Protein AF-A0A917QRJ3-F1 (afdb_monomer)

Structure (mmCIF, N/CA/C/O backbone):
data_AF-A0A917QRJ3-F1
#
_entry.id   AF-A0A917QRJ3-F1
#
loop_
_atom_site.group_PDB
_atom_site.id
_atom_site.type_symbol
_atom_site.label_atom_id
_atom_site.label_alt_id
_atom_site.label_comp_id
_atom_site.label_asym_id
_atom_site.label_entity_id
_atom_site.label_seq_id
_atom_site.pdbx_PDB_ins_code
_atom_site.Cartn_x
_atom_site.Cartn_y
_atom_site.Cartn_z
_atom_site.occupancy
_atom_site.B_iso_or_equiv
_atom_site.auth_seq_id
_atom_site.auth_comp_id
_atom_site.auth_asym_id
_atom_site.auth_atom_id
_atom_site.pdbx_PDB_model_num
ATOM 1 N N . MET A 1 1 ? 12.363 -8.110 -19.290 1.00 88.62 1 MET A N 1
ATOM 2 C CA . MET A 1 1 ? 13.304 -6.974 -19.207 1.00 88.62 1 MET A CA 1
ATOM 3 C C . MET A 1 1 ? 14.072 -7.123 -17.908 1.00 88.62 1 MET A C 1
ATOM 5 O O . MET A 1 1 ? 13.442 -7.227 -16.861 1.00 88.62 1 MET A O 1
ATOM 9 N N . ALA A 1 2 ? 15.390 -7.258 -17.964 1.00 82.88 2 ALA A N 1
ATOM 10 C CA . ALA A 1 2 ? 16.216 -7.483 -16.780 1.00 82.88 2 ALA A CA 1
ATOM 11 C C . ALA A 1 2 ? 17.667 -7.071 -17.072 1.00 82.88 2 ALA A C 1
ATOM 13 O O . ALA A 1 2 ? 18.058 -7.077 -18.243 1.00 82.88 2 ALA A O 1
ATOM 14 N N . PRO A 1 3 ? 18.468 -6.747 -16.044 1.00 82.50 3 PRO A N 1
ATOM 15 C CA . PRO A 1 3 ? 19.878 -6.437 -16.234 1.00 82.50 3 PRO A CA 1
ATOM 16 C C . PRO A 1 3 ? 20.633 -7.668 -16.741 1.00 82.50 3 PRO A C 1
ATOM 18 O O . PRO A 1 3 ? 20.356 -8.788 -16.315 1.00 82.50 3 PRO A O 1
ATOM 21 N N . THR A 1 4 ? 21.617 -7.468 -17.616 1.00 82.19 4 THR A N 1
ATOM 22 C CA . THR A 1 4 ? 22.416 -8.562 -18.201 1.00 82.19 4 THR A CA 1
ATOM 23 C C . THR A 1 4 ? 23.287 -9.294 -17.183 1.00 82.19 4 THR A C 1
ATOM 25 O O . THR A 1 4 ? 23.618 -10.456 -17.396 1.00 82.19 4 THR A O 1
ATOM 28 N N . PHE A 1 5 ? 23.648 -8.630 -16.085 1.00 81.06 5 PHE A N 1
ATOM 29 C CA . PHE A 1 5 ? 24.477 -9.185 -15.015 1.00 81.06 5 PHE A CA 1
ATOM 30 C C . PHE A 1 5 ? 23.688 -9.983 -13.970 1.00 81.06 5 PHE A C 1
ATOM 32 O O . PHE A 1 5 ? 24.293 -10.629 -13.118 1.00 81.06 5 PHE A O 1
ATOM 39 N N . LEU A 1 6 ? 22.353 -9.914 -13.985 1.00 84.44 6 LEU A N 1
ATOM 40 C CA . LEU A 1 6 ? 21.535 -10.560 -12.968 1.00 84.44 6 LEU A CA 1
ATOM 41 C C . LEU A 1 6 ? 21.340 -12.041 -13.306 1.00 84.44 6 LEU A C 1
ATOM 43 O O . LEU A 1 6 ? 20.954 -12.377 -14.427 1.00 84.44 6 LEU A O 1
ATOM 47 N N . ASP A 1 7 ? 21.555 -12.925 -12.332 1.00 88.94 7 ASP A N 1
ATOM 48 C CA . ASP A 1 7 ? 21.200 -14.333 -12.493 1.00 88.94 7 ASP A CA 1
ATOM 49 C C . ASP A 1 7 ? 19.673 -14.493 -12.468 1.00 88.94 7 ASP A C 1
ATOM 51 O O . ASP A 1 7 ? 19.001 -14.215 -11.473 1.00 88.94 7 ASP A O 1
ATOM 55 N N . LEU A 1 8 ? 19.123 -14.928 -13.601 1.00 91.81 8 LEU A N 1
ATOM 56 C CA . LEU A 1 8 ? 17.692 -15.147 -13.798 1.00 91.81 8 LEU A CA 1
ATOM 57 C C . LEU A 1 8 ? 17.318 -16.631 -13.769 1.00 91.81 8 LEU A C 1
ATOM 59 O O . LEU A 1 8 ? 16.193 -16.959 -14.147 1.00 91.81 8 LEU A O 1
ATOM 63 N N . ALA A 1 9 ? 18.221 -17.532 -13.367 1.00 93.25 9 ALA A N 1
ATOM 64 C CA . ALA A 1 9 ? 17.967 -18.972 -13.358 1.00 93.25 9 ALA A CA 1
ATOM 65 C C . ALA A 1 9 ? 16.693 -19.323 -12.578 1.00 93.25 9 ALA A C 1
ATOM 67 O O . ALA A 1 9 ? 15.818 -20.002 -13.109 1.00 93.25 9 ALA A O 1
ATOM 68 N N . VAL A 1 10 ? 16.537 -18.763 -11.375 1.00 93.12 10 VAL A N 1
ATOM 69 C CA . VAL A 1 10 ? 15.362 -18.979 -10.514 1.00 93.12 10 VAL A CA 1
ATOM 70 C C . VAL A 1 10 ? 14.067 -18.510 -11.183 1.00 93.12 10 VAL A C 1
ATOM 72 O O . VAL A 1 10 ? 13.056 -19.210 -11.152 1.00 93.12 10 VAL A O 1
ATOM 75 N N . LEU A 1 11 ? 14.086 -17.334 -11.816 1.00 92.69 11 LEU A N 1
ATOM 76 C CA . LEU A 1 11 ? 12.918 -16.798 -12.515 1.00 92.69 11 LEU A CA 1
ATOM 77 C C . LEU A 1 11 ? 12.563 -17.644 -13.744 1.00 92.69 11 LEU A C 1
ATOM 79 O O . LEU A 1 11 ? 11.388 -17.906 -13.992 1.00 92.69 11 LEU A O 1
ATOM 83 N N . ARG A 1 12 ? 13.570 -18.075 -14.511 1.00 92.44 12 ARG A N 1
ATOM 84 C CA . ARG A 1 12 ? 13.382 -18.927 -15.690 1.00 92.44 12 ARG A CA 1
ATOM 85 C C . ARG A 1 12 ? 12.820 -20.290 -15.310 1.00 92.44 12 ARG A C 1
ATOM 87 O O . ARG A 1 12 ? 11.869 -20.721 -15.944 1.00 92.44 12 ARG A O 1
ATOM 94 N N . GLU A 1 13 ? 13.350 -20.915 -14.262 1.00 93.06 13 GLU A N 1
ATOM 95 C CA . GLU A 1 13 ? 12.836 -22.181 -13.728 1.00 93.06 13 GLU A CA 1
ATOM 96 C C . GLU A 1 13 ? 11.374 -22.032 -13.283 1.00 93.06 13 GLU A C 1
ATOM 98 O O . GLU A 1 13 ? 10.524 -22.830 -13.668 1.00 93.06 13 GLU A O 1
ATOM 103 N N . ALA A 1 14 ? 11.042 -20.961 -12.555 1.00 91.88 14 ALA A N 1
ATOM 104 C CA . ALA A 1 14 ? 9.670 -20.710 -12.120 1.00 91.88 14 ALA A CA 1
ATOM 105 C C . ALA A 1 14 ? 8.690 -20.474 -13.288 1.00 91.88 14 ALA A C 1
ATOM 107 O O . ALA A 1 14 ? 7.523 -20.846 -13.182 1.00 91.88 14 ALA A O 1
ATOM 108 N N . LEU A 1 15 ? 9.136 -19.855 -14.387 1.00 91.44 15 LEU A N 1
ATOM 109 C CA . LEU A 1 15 ? 8.329 -19.667 -15.602 1.00 91.44 15 LEU A CA 1
ATOM 110 C C . LEU A 1 15 ? 8.169 -20.976 -16.393 1.00 91.44 15 LEU A C 1
ATOM 112 O O . LEU A 1 15 ? 7.070 -21.273 -16.864 1.00 91.44 15 LEU A O 1
ATOM 116 N N . ASP A 1 16 ? 9.232 -21.775 -16.486 1.00 92.12 16 ASP A N 1
ATOM 117 C CA . ASP A 1 16 ? 9.231 -23.083 -17.152 1.00 92.12 16 ASP A CA 1
ATOM 118 C C . ASP A 1 16 ? 8.312 -24.088 -16.437 1.00 92.12 16 ASP A C 1
ATOM 120 O O . ASP A 1 16 ? 7.505 -24.757 -17.078 1.00 92.12 16 ASP A O 1
ATOM 124 N N . GLU A 1 17 ? 8.300 -24.095 -15.096 1.00 92.88 17 GLU A N 1
ATOM 125 C CA . GLU A 1 17 ? 7.351 -24.881 -14.288 1.00 92.88 17 GLU A CA 1
ATOM 126 C C . GLU A 1 17 ? 5.876 -24.565 -14.600 1.00 92.88 17 GLU A C 1
ATOM 128 O O . GLU A 1 17 ? 4.994 -25.387 -14.344 1.00 92.88 17 GLU A O 1
ATOM 133 N N . GLN A 1 18 ? 5.587 -23.365 -15.113 1.00 88.25 18 GLN A N 1
ATOM 134 C CA . GLN A 1 18 ? 4.245 -22.943 -15.525 1.00 88.25 18 GLN A CA 1
ATOM 135 C C . GLN A 1 18 ? 4.018 -23.093 -17.040 1.00 88.25 18 GLN A C 1
ATOM 137 O O . GLN A 1 18 ? 2.992 -22.638 -17.545 1.00 88.25 18 GLN A O 1
ATOM 142 N N . ASN A 1 19 ? 4.946 -23.738 -17.759 1.00 91.19 19 ASN A N 1
ATOM 143 C CA . ASN A 1 19 ? 4.940 -23.922 -19.211 1.00 91.19 19 ASN A CA 1
ATOM 144 C C . ASN A 1 19 ? 4.836 -22.591 -19.985 1.00 91.19 19 ASN A C 1
ATOM 146 O O . ASN A 1 19 ? 4.133 -22.492 -20.993 1.00 91.19 19 ASN A O 1
ATOM 150 N N . VAL A 1 20 ? 5.508 -21.544 -19.489 1.00 90.75 20 VAL A N 1
ATOM 151 C CA . VAL A 1 20 ? 5.517 -20.211 -20.106 1.00 90.75 20 VAL A CA 1
ATOM 152 C C . VAL A 1 20 ? 6.754 -20.052 -20.984 1.00 90.75 20 VAL A C 1
ATOM 154 O O . VAL A 1 20 ? 7.886 -20.091 -20.507 1.00 90.75 20 VAL A O 1
ATOM 157 N N . GLY A 1 21 ? 6.542 -19.811 -22.279 1.00 90.56 21 GLY A N 1
ATOM 158 C CA . GLY A 1 21 ? 7.624 -19.486 -23.206 1.00 90.56 21 GLY A CA 1
ATOM 159 C C . GLY A 1 21 ? 8.232 -18.115 -22.903 1.00 90.56 21 GLY A C 1
ATOM 160 O O . GLY A 1 21 ? 7.524 -17.112 -22.858 1.00 90.56 21 GLY A O 1
ATOM 161 N N . VAL A 1 22 ? 9.553 -18.055 -22.728 1.00 91.75 22 VAL A N 1
ATOM 162 C CA . VAL A 1 22 ? 10.261 -16.815 -22.375 1.00 91.75 22 VAL A CA 1
ATOM 163 C C . VAL A 1 22 ? 11.042 -16.269 -23.571 1.00 91.75 22 VAL A C 1
ATOM 165 O O . VAL A 1 22 ? 11.739 -17.005 -24.273 1.00 91.75 22 VAL A O 1
ATOM 168 N N . ARG A 1 23 ? 10.945 -14.952 -23.779 1.00 91.75 23 ARG A N 1
ATOM 169 C CA . ARG A 1 23 ? 11.822 -14.168 -24.660 1.00 91.75 23 ARG A CA 1
ATOM 170 C C . ARG A 1 23 ? 12.437 -13.020 -23.876 1.00 91.75 23 ARG A C 1
ATOM 172 O O . ARG A 1 23 ? 11.761 -12.386 -23.063 1.00 91.75 23 ARG A O 1
ATOM 179 N N . THR A 1 24 ? 13.718 -12.757 -24.094 1.00 88.69 24 THR A N 1
ATOM 180 C CA . THR A 1 24 ? 14.412 -11.637 -23.437 1.00 88.69 24 THR A CA 1
ATOM 181 C C . THR A 1 24 ? 14.267 -10.349 -24.250 1.00 88.69 24 THR A C 1
ATOM 183 O O . THR A 1 24 ? 14.099 -10.406 -25.464 1.00 88.69 24 THR A O 1
ATOM 186 N N . SER A 1 25 ? 14.347 -9.166 -23.623 1.00 81.75 25 SER A N 1
ATOM 187 C CA . SER A 1 25 ? 14.293 -7.901 -24.384 1.00 81.75 25 SER A CA 1
ATOM 188 C C . SER A 1 25 ? 15.454 -7.778 -25.376 1.00 81.75 25 SER A C 1
ATOM 190 O O . SER A 1 25 ? 15.267 -7.252 -26.467 1.00 81.75 25 SER A O 1
ATOM 192 N N . ASN A 1 26 ? 16.607 -8.378 -25.068 1.00 79.44 26 ASN A N 1
ATOM 193 C CA . ASN A 1 26 ? 17.738 -8.470 -25.993 1.00 79.44 26 ASN A CA 1
ATOM 194 C C . ASN A 1 26 ? 17.403 -9.260 -27.271 1.00 79.44 26 ASN A C 1
ATOM 196 O O . ASN A 1 26 ? 17.820 -8.860 -28.352 1.00 79.44 26 ASN A O 1
ATOM 200 N N . GLU A 1 27 ? 16.624 -10.343 -27.172 1.00 81.88 27 GLU A N 1
ATOM 201 C CA . GLU A 1 27 ? 16.149 -11.110 -28.340 1.00 81.88 27 GLU A CA 1
ATOM 202 C C . GLU A 1 27 ? 15.104 -10.350 -29.165 1.00 81.88 27 GLU A C 1
ATOM 204 O O . GLU A 1 27 ? 14.948 -10.606 -30.356 1.00 81.88 27 GLU A O 1
ATOM 209 N N . LEU A 1 28 ? 14.374 -9.432 -28.529 1.00 81.31 28 LEU A N 1
ATOM 210 C CA . LEU A 1 28 ? 13.317 -8.635 -29.151 1.00 81.31 28 LEU A CA 1
ATOM 211 C C . LEU A 1 28 ? 13.815 -7.302 -29.723 1.00 81.31 28 LEU A C 1
ATOM 213 O O . LEU A 1 28 ? 13.024 -6.588 -30.335 1.00 81.31 28 LEU A O 1
ATOM 217 N N . GLY A 1 29 ? 15.094 -6.981 -29.523 1.00 75.38 29 GLY A N 1
ATOM 218 C CA . GLY A 1 29 ? 15.653 -5.655 -29.748 1.00 75.38 29 GLY A CA 1
ATOM 219 C C . GLY A 1 29 ? 15.427 -4.756 -28.530 1.00 75.38 29 GLY A C 1
ATOM 220 O O . GLY A 1 29 ? 14.301 -4.368 -28.230 1.00 75.38 29 GLY A O 1
ATOM 221 N N . ALA A 1 30 ? 16.511 -4.419 -27.830 1.00 75.81 30 ALA A N 1
ATOM 222 C CA . ALA A 1 30 ? 16.484 -3.533 -26.667 1.00 75.81 30 ALA A CA 1
ATOM 223 C C . ALA A 1 30 ? 16.199 -2.066 -27.055 1.00 75.81 30 ALA A C 1
ATOM 225 O O . ALA A 1 30 ? 16.382 -1.652 -28.209 1.00 75.81 30 ALA A O 1
ATOM 226 N N . GLY A 1 31 ? 15.775 -1.267 -26.072 1.00 76.00 31 GLY A N 1
ATOM 227 C CA . GLY A 1 31 ? 15.581 0.179 -26.212 1.00 76.00 31 GLY A CA 1
ATOM 228 C C . GLY A 1 31 ? 14.549 0.574 -27.275 1.00 76.00 31 GLY A C 1
ATOM 229 O O . GLY A 1 31 ? 13.409 0.116 -27.249 1.00 76.00 31 GLY A O 1
ATOM 230 N N . LEU A 1 32 ? 14.939 1.450 -28.211 1.00 71.12 32 LEU A N 1
ATOM 231 C CA . LEU A 1 32 ? 14.042 1.993 -29.244 1.00 71.12 32 LEU A CA 1
ATOM 232 C C . LEU A 1 32 ? 13.436 0.896 -30.134 1.00 71.12 32 LEU A C 1
ATOM 234 O O . LEU A 1 32 ? 12.285 1.007 -30.542 1.00 71.12 32 LEU A O 1
ATOM 238 N N . THR A 1 33 ? 14.170 -0.193 -30.368 1.00 80.94 33 THR A N 1
ATOM 239 C CA . THR A 1 33 ? 13.696 -1.329 -31.174 1.00 80.94 33 THR A CA 1
ATOM 240 C C . THR A 1 33 ? 12.470 -1.998 -30.543 1.00 80.94 33 THR A C 1
ATOM 242 O O . THR A 1 33 ? 11.550 -2.399 -31.251 1.00 80.94 33 THR A O 1
ATOM 245 N N . LEU A 1 34 ? 12.387 -2.024 -29.206 1.00 81.88 34 LEU A N 1
ATOM 246 C CA . LEU A 1 34 ? 11.241 -2.571 -28.476 1.00 81.88 34 LEU A CA 1
ATOM 247 C C . LEU A 1 34 ? 9.942 -1.798 -28.766 1.00 81.88 34 LEU A C 1
ATOM 249 O O . LEU A 1 34 ? 8.844 -2.360 -28.693 1.00 81.88 34 LEU A O 1
ATOM 253 N N . ALA A 1 35 ? 10.050 -0.512 -29.120 1.00 83.00 35 ALA A N 1
ATOM 254 C CA . ALA A 1 35 ? 8.906 0.309 -29.508 1.00 83.00 35 ALA A CA 1
ATOM 255 C C . ALA A 1 35 ? 8.283 -0.147 -30.839 1.00 83.00 35 ALA A C 1
ATOM 257 O O . ALA A 1 35 ? 7.085 0.047 -31.046 1.00 83.00 35 ALA A O 1
ATOM 258 N N . GLU A 1 36 ? 9.060 -0.804 -31.701 1.00 87.06 36 GLU A N 1
ATOM 259 C CA . GLU A 1 36 ? 8.616 -1.324 -32.998 1.00 87.06 36 GLU A CA 1
ATOM 260 C C . GLU A 1 36 ? 8.228 -2.810 -32.930 1.00 87.06 36 GLU A C 1
ATOM 262 O O . GLU A 1 36 ? 7.418 -3.285 -33.728 1.00 87.06 36 GLU A O 1
ATOM 267 N N . THR A 1 37 ? 8.727 -3.546 -31.932 1.00 89.19 37 THR A N 1
ATOM 268 C CA . THR A 1 37 ? 8.426 -4.970 -31.722 1.00 89.19 37 THR A CA 1
ATOM 269 C C . THR A 1 37 ? 6.914 -5.218 -31.595 1.00 89.19 37 THR A C 1
ATOM 271 O O . THR A 1 37 ? 6.221 -4.457 -30.919 1.00 89.19 37 THR A O 1
ATOM 274 N N . PRO A 1 38 ? 6.339 -6.274 -32.201 1.00 89.38 38 PRO A N 1
ATOM 275 C CA . PRO A 1 38 ? 4.909 -6.574 -32.088 1.00 89.38 38 PRO A CA 1
ATOM 276 C C . PRO A 1 38 ? 4.564 -7.152 -30.703 1.00 89.38 38 PRO A C 1
ATOM 278 O O . PRO A 1 38 ? 4.416 -8.365 -30.541 1.00 89.38 38 PRO A O 1
ATOM 281 N N . LEU A 1 39 ? 4.448 -6.281 -29.694 1.00 89.06 39 LEU A N 1
ATOM 282 C CA . LEU A 1 39 ? 4.215 -6.666 -28.296 1.00 89.06 39 LEU A CA 1
ATOM 283 C C . LEU A 1 39 ? 2.859 -7.350 -28.059 1.00 89.06 39 LEU A C 1
ATOM 285 O O . LEU A 1 39 ? 2.702 -8.049 -27.068 1.00 89.06 39 LEU A O 1
ATOM 289 N N . GLN A 1 40 ? 1.912 -7.233 -28.994 1.00 88.31 40 GLN A N 1
ATOM 290 C CA . GLN A 1 40 ? 0.601 -7.892 -28.927 1.00 88.31 40 GLN A CA 1
ATOM 291 C C . GLN A 1 40 ? 0.689 -9.425 -29.004 1.00 88.31 40 GLN A C 1
ATOM 293 O O . GLN A 1 40 ? -0.302 -10.107 -28.775 1.00 88.31 40 GLN A O 1
ATOM 298 N N . LYS A 1 41 ? 1.857 -9.977 -29.361 1.00 90.62 41 LYS A N 1
ATOM 299 C CA . LYS A 1 41 ? 2.113 -11.426 -29.368 1.00 90.62 41 LYS A CA 1
ATOM 300 C C . LYS A 1 41 ? 2.486 -11.986 -27.991 1.00 90.62 41 LYS A C 1
ATOM 302 O O . LYS A 1 41 ? 2.740 -13.183 -27.896 1.00 90.62 41 LYS A O 1
ATOM 307 N N . PHE A 1 42 ? 2.598 -11.137 -26.972 1.00 91.12 42 PHE A N 1
ATOM 308 C CA . PHE A 1 42 ? 2.986 -11.525 -25.621 1.00 91.12 42 PHE A CA 1
ATOM 309 C C . PHE A 1 42 ? 1.828 -11.280 -24.660 1.00 91.12 42 PHE A C 1
ATOM 311 O O . PHE A 1 42 ? 1.211 -10.218 -24.690 1.00 91.12 42 PHE A O 1
ATOM 318 N N . ASP A 1 43 ? 1.584 -12.240 -23.774 1.00 90.12 43 ASP A N 1
ATOM 319 C CA . ASP A 1 43 ? 0.511 -12.149 -22.779 1.00 90.12 43 ASP A CA 1
ATOM 320 C C . ASP A 1 43 ? 0.918 -11.314 -21.552 1.00 90.12 43 ASP A C 1
ATOM 322 O O . ASP A 1 43 ? 0.074 -10.764 -20.849 1.00 90.12 43 ASP A O 1
ATOM 326 N N . LEU A 1 44 ? 2.223 -11.233 -21.267 1.00 91.25 44 LEU A N 1
ATOM 327 C CA . LEU A 1 44 ? 2.778 -10.587 -20.078 1.00 91.25 44 LEU A CA 1
ATOM 328 C C . LEU A 1 44 ? 4.240 -10.181 -20.307 1.00 91.25 44 LEU A C 1
ATOM 330 O O . LEU A 1 44 ? 5.035 -10.944 -20.856 1.00 91.25 44 LEU A O 1
ATOM 334 N N . GLY A 1 45 ? 4.627 -9.011 -19.804 1.00 93.12 45 GLY A N 1
ATOM 335 C CA . GLY A 1 45 ? 6.019 -8.616 -19.616 1.00 93.12 45 GLY A CA 1
ATOM 336 C C . GLY A 1 45 ? 6.459 -8.784 -18.162 1.00 93.12 45 GLY A C 1
ATOM 337 O O . GLY A 1 45 ? 5.797 -8.306 -17.245 1.00 93.12 45 GLY A O 1
ATOM 338 N N . VAL A 1 46 ? 7.607 -9.424 -17.935 1.00 94.44 46 VAL A N 1
ATOM 339 C CA . VAL A 1 46 ? 8.250 -9.476 -16.611 1.00 94.44 46 VAL A CA 1
ATOM 340 C C . VAL A 1 46 ? 9.440 -8.522 -16.591 1.00 94.44 46 VAL A C 1
ATOM 342 O O . VAL A 1 46 ? 10.310 -8.572 -17.469 1.00 94.44 46 VAL A O 1
ATOM 345 N N . VAL A 1 47 ? 9.468 -7.645 -15.594 1.00 95.06 47 VAL A N 1
ATOM 346 C CA . VAL A 1 47 ? 10.478 -6.608 -15.389 1.00 95.06 47 VAL A CA 1
ATOM 347 C C . VAL A 1 47 ? 11.184 -6.879 -14.069 1.00 95.06 47 VAL A C 1
ATOM 349 O O . VAL A 1 47 ? 10.546 -6.884 -13.022 1.00 95.06 47 VAL A O 1
ATOM 352 N N . VAL A 1 48 ? 12.496 -7.098 -14.100 1.00 93.88 48 VAL A N 1
ATOM 353 C CA . VAL A 1 48 ? 13.304 -7.234 -12.882 1.00 93.88 48 VAL A CA 1
ATOM 354 C C . VAL A 1 48 ? 14.082 -5.948 -12.679 1.00 93.88 48 VAL A C 1
ATOM 356 O O . VAL A 1 48 ? 14.891 -5.578 -13.531 1.00 93.88 48 VAL A O 1
ATOM 359 N N . VAL A 1 49 ? 13.813 -5.254 -11.576 1.00 91.31 49 VAL A N 1
ATOM 360 C CA . VAL A 1 49 ? 14.435 -3.960 -11.292 1.00 91.31 49 VAL A CA 1
ATOM 361 C C . VAL A 1 49 ? 15.685 -4.181 -10.434 1.00 91.31 49 VAL A C 1
ATOM 363 O O . VAL A 1 49 ? 15.566 -4.776 -9.361 1.00 91.31 49 VAL A O 1
ATOM 366 N N . PRO A 1 50 ? 16.881 -3.764 -10.891 1.00 86.69 50 PRO A N 1
ATOM 367 C CA . PRO A 1 50 ? 18.107 -3.910 -10.109 1.00 86.69 50 PRO A CA 1
ATOM 368 C C . PRO A 1 50 ? 18.098 -2.990 -8.883 1.00 86.69 50 PRO A C 1
ATOM 370 O O . PRO A 1 50 ? 17.535 -1.897 -8.933 1.00 86.69 50 PRO A O 1
ATOM 373 N N . THR A 1 51 ? 18.761 -3.419 -7.808 1.00 84.81 51 THR A N 1
ATOM 374 C CA . THR A 1 51 ? 19.010 -2.602 -6.611 1.00 84.81 51 THR A CA 1
ATOM 375 C C . THR A 1 51 ? 20.131 -1.594 -6.852 1.00 84.81 51 THR A C 1
ATOM 377 O O . THR A 1 51 ? 21.043 -1.864 -7.628 1.00 84.81 51 THR A O 1
ATOM 380 N N . ASP A 1 52 ? 20.104 -0.456 -6.153 1.00 74.06 52 ASP A N 1
ATOM 381 C CA . ASP A 1 52 ? 21.128 0.599 -6.278 1.00 74.06 52 ASP A CA 1
ATOM 382 C C . ASP A 1 52 ? 22.522 0.178 -5.767 1.00 74.06 52 ASP A C 1
ATOM 384 O O . ASP A 1 52 ? 23.522 0.782 -6.142 1.00 74.06 52 ASP A O 1
ATOM 388 N N . ASP A 1 53 ? 22.611 -0.889 -4.968 1.00 67.62 53 ASP A N 1
ATOM 389 C CA . ASP A 1 53 ? 23.849 -1.333 -4.306 1.00 67.62 53 ASP A CA 1
ATOM 390 C C . ASP A 1 53 ? 24.842 -2.077 -5.226 1.00 67.62 53 ASP A C 1
ATOM 392 O O . ASP A 1 53 ? 25.880 -2.541 -4.757 1.00 67.62 53 ASP A O 1
ATOM 396 N N . SER A 1 54 ? 24.547 -2.233 -6.522 1.00 61.28 54 SER A N 1
ATOM 397 C CA . SER A 1 54 ? 25.493 -2.839 -7.478 1.00 61.28 54 SER A CA 1
ATOM 398 C C . SER A 1 54 ? 26.191 -1.784 -8.349 1.00 61.28 54 SER A C 1
ATOM 400 O O . SER A 1 54 ? 25.568 -0.843 -8.840 1.00 61.28 54 SER A O 1
ATOM 402 N N . ASP A 1 55 ? 27.502 -1.922 -8.553 1.00 52.09 55 ASP A N 1
ATOM 403 C CA . ASP A 1 55 ? 28.271 -1.025 -9.423 1.00 52.09 55 ASP A CA 1
ATOM 404 C C . ASP A 1 55 ? 27.775 -1.148 -10.882 1.00 52.09 55 ASP A C 1
ATOM 406 O O . ASP A 1 55 ? 27.743 -2.241 -11.447 1.00 52.09 55 ASP A O 1
ATOM 410 N N . GLY A 1 56 ? 27.360 -0.030 -11.496 1.00 59.25 56 GLY A N 1
ATOM 411 C CA . GLY A 1 56 ? 26.816 0.021 -12.872 1.00 59.25 56 GLY A CA 1
ATOM 412 C C . GLY A 1 56 ? 25.279 0.003 -12.998 1.00 59.25 56 GLY A C 1
ATOM 413 O O . GLY A 1 56 ? 24.730 -0.180 -14.091 1.00 59.25 56 GLY A O 1
ATOM 414 N N . THR A 1 57 ? 24.558 0.197 -11.892 1.00 63.78 57 THR A N 1
ATOM 415 C CA . THR A 1 57 ? 23.099 0.003 -11.797 1.00 63.78 57 THR A CA 1
ATOM 416 C C . THR A 1 57 ? 22.236 1.148 -12.283 1.00 63.78 57 THR A C 1
ATOM 418 O O . THR A 1 57 ? 21.159 0.877 -12.803 1.00 63.78 57 THR A O 1
ATOM 421 N N . SER A 1 58 ? 22.662 2.406 -12.153 1.00 72.19 58 SER A N 1
ATOM 422 C CA . SER A 1 58 ? 21.761 3.536 -12.427 1.00 72.19 58 SER A CA 1
ATOM 423 C C . SER A 1 58 ? 21.359 3.627 -13.908 1.00 72.19 58 SER A C 1
ATOM 425 O O . SER A 1 58 ? 20.170 3.705 -14.222 1.00 72.19 58 SER A O 1
ATOM 427 N N . GLU A 1 59 ? 22.323 3.506 -14.829 1.00 75.88 59 GLU A N 1
ATOM 428 C CA . GLU A 1 59 ? 22.051 3.489 -16.276 1.00 75.88 59 GLU A CA 1
ATOM 429 C C . GLU A 1 59 ? 21.265 2.237 -16.691 1.00 75.88 59 GLU A C 1
ATOM 431 O O . GLU A 1 59 ? 20.283 2.333 -17.430 1.00 75.88 59 GLU A O 1
ATOM 436 N N . SER A 1 60 ? 21.633 1.071 -16.148 1.00 80.75 60 SER A N 1
ATOM 437 C CA . SER A 1 60 ? 20.928 -0.195 -16.390 1.00 80.75 60 SER A CA 1
ATOM 438 C C . SER A 1 60 ? 19.471 -0.141 -15.913 1.00 80.75 60 SER A C 1
ATOM 440 O O . SER A 1 60 ? 18.562 -0.592 -16.608 1.00 80.75 60 SER A O 1
ATOM 442 N N . ARG A 1 61 ? 19.224 0.450 -14.738 1.00 85.31 61 ARG A N 1
ATOM 443 C CA . ARG A 1 61 ? 17.891 0.642 -14.158 1.00 85.31 61 ARG A CA 1
ATOM 444 C C . ARG A 1 61 ? 17.060 1.593 -15.003 1.00 85.31 61 ARG A C 1
ATOM 446 O O . ARG A 1 61 ? 15.917 1.272 -15.316 1.00 85.31 61 ARG A O 1
ATOM 453 N N . ALA A 1 62 ? 17.630 2.731 -15.398 1.00 84.75 62 ALA A N 1
ATOM 454 C CA . ALA A 1 62 ? 16.954 3.691 -16.261 1.00 84.75 62 ALA A CA 1
ATOM 455 C C . ALA A 1 62 ? 16.547 3.047 -17.593 1.00 84.75 62 ALA A C 1
ATOM 457 O O . ALA A 1 62 ? 15.393 3.170 -17.996 1.00 84.75 62 ALA A O 1
ATOM 458 N N . ALA A 1 63 ? 17.446 2.288 -18.228 1.00 85.56 63 ALA A N 1
ATOM 459 C CA . ALA A 1 63 ? 17.149 1.568 -19.464 1.00 85.56 63 ALA A CA 1
ATOM 460 C C . ALA A 1 63 ? 15.987 0.571 -19.293 1.00 85.56 63 ALA 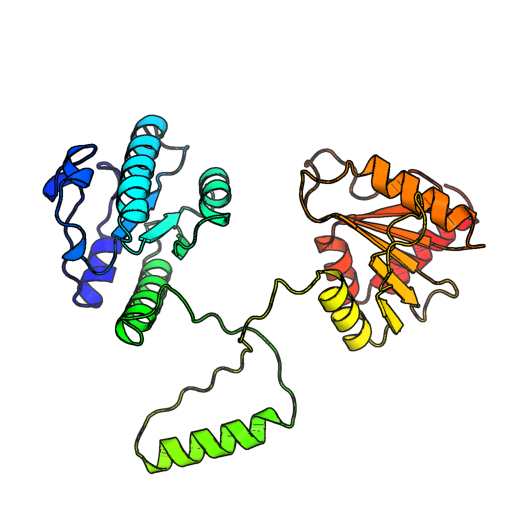A C 1
ATOM 462 O O . ALA A 1 63 ? 15.037 0.597 -20.073 1.00 85.56 63 ALA A O 1
ATOM 463 N N . ILE A 1 64 ? 16.006 -0.247 -18.234 1.00 89.31 64 ILE A N 1
ATOM 464 C CA . ILE A 1 64 ? 14.934 -1.216 -17.941 1.00 89.31 64 ILE A CA 1
ATOM 465 C C . ILE A 1 64 ? 13.596 -0.516 -17.692 1.00 89.31 64 ILE A C 1
ATOM 467 O O . ILE A 1 64 ? 12.563 -0.976 -18.175 1.00 89.31 64 ILE A O 1
ATOM 471 N N . LEU A 1 65 ? 13.594 0.592 -16.947 1.00 88.88 65 LEU A N 1
ATOM 472 C CA . LEU A 1 65 ? 12.375 1.350 -16.671 1.00 88.88 65 LEU A CA 1
ATOM 473 C C . LEU A 1 65 ? 11.837 2.054 -17.922 1.00 88.88 65 LEU A C 1
ATOM 475 O O . LEU A 1 65 ? 10.622 2.130 -18.086 1.00 88.88 65 LEU A O 1
ATOM 479 N N . ILE A 1 66 ? 12.708 2.515 -18.825 1.00 86.81 66 ILE A N 1
ATOM 480 C CA . ILE A 1 66 ? 12.305 3.051 -20.132 1.00 86.81 66 ILE A CA 1
ATOM 481 C C . ILE A 1 66 ? 11.658 1.948 -20.977 1.00 86.81 66 ILE A C 1
ATOM 483 O O . ILE A 1 66 ? 10.559 2.150 -21.493 1.00 86.81 66 ILE A O 1
ATOM 487 N N . GLU A 1 67 ? 12.283 0.771 -21.080 1.00 89.50 67 GLU A N 1
ATOM 488 C CA . GLU A 1 67 ? 11.712 -0.382 -21.792 1.00 89.50 67 GLU A CA 1
ATOM 489 C C . GLU A 1 67 ? 10.353 -0.791 -21.211 1.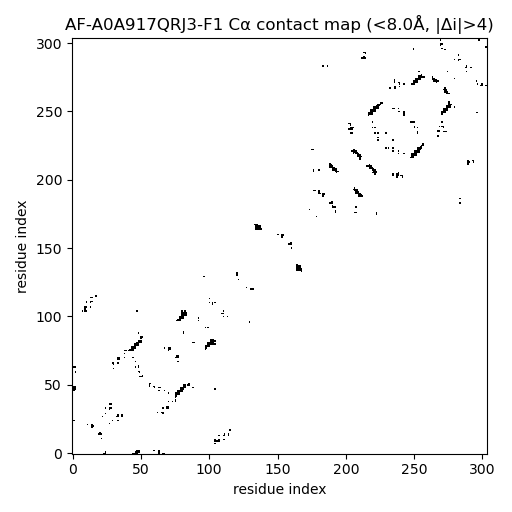00 89.50 67 GLU A C 1
ATOM 491 O O . GLU A 1 67 ? 9.389 -1.002 -21.952 1.00 89.50 67 GLU A O 1
ATOM 496 N N . ALA A 1 68 ? 10.251 -0.835 -19.881 1.00 91.00 68 ALA A N 1
ATOM 497 C CA . ALA A 1 68 ? 9.006 -1.119 -19.187 1.00 91.00 68 ALA A CA 1
ATOM 498 C C . ALA A 1 68 ? 7.949 -0.043 -19.470 1.00 91.00 68 ALA A C 1
ATOM 500 O O . ALA A 1 68 ? 6.804 -0.373 -19.757 1.00 91.00 68 ALA A O 1
ATOM 501 N N . GLY A 1 69 ? 8.323 1.238 -19.470 1.00 88.56 69 GLY A N 1
ATOM 502 C CA . GLY A 1 69 ? 7.430 2.340 -19.825 1.00 88.56 69 GLY A CA 1
ATOM 503 C C . GLY A 1 69 ? 6.887 2.221 -21.251 1.00 88.56 69 GLY A C 1
ATOM 504 O O . GLY A 1 69 ? 5.686 2.386 -21.459 1.00 88.56 69 GLY A O 1
ATOM 505 N N . ILE A 1 70 ? 7.739 1.862 -22.218 1.00 86.69 70 ILE A N 1
ATOM 506 C CA . ILE A 1 70 ? 7.336 1.609 -23.611 1.00 86.69 70 ILE A CA 1
ATOM 507 C C . ILE A 1 70 ? 6.347 0.440 -23.676 1.00 86.69 70 ILE A C 1
ATOM 509 O O . ILE A 1 70 ? 5.291 0.560 -24.299 1.00 86.69 70 ILE A O 1
ATOM 513 N N . ALA A 1 71 ? 6.659 -0.680 -23.023 1.00 89.69 71 ALA A N 1
ATOM 514 C CA . ALA A 1 71 ? 5.795 -1.855 -23.018 1.00 89.69 71 ALA A CA 1
ATOM 515 C C . ALA A 1 71 ? 4.433 -1.564 -22.365 1.00 89.69 71 ALA A C 1
ATOM 517 O O . ALA A 1 71 ? 3.390 -1.894 -22.931 1.00 89.69 71 ALA A O 1
ATOM 518 N N . TYR A 1 72 ? 4.443 -0.869 -21.226 1.00 89.25 72 TYR A N 1
ATOM 519 C CA . TYR A 1 72 ? 3.245 -0.448 -20.505 1.00 89.25 72 TYR A CA 1
ATOM 520 C C . TYR A 1 72 ? 2.373 0.493 -21.343 1.00 89.25 72 TYR A C 1
ATOM 522 O O . TYR A 1 72 ? 1.169 0.278 -21.466 1.00 89.25 72 TYR A O 1
ATOM 530 N N . ALA A 1 73 ? 2.971 1.510 -21.974 1.00 85.69 73 ALA A N 1
ATOM 531 C CA . ALA A 1 73 ? 2.255 2.463 -22.824 1.00 85.69 73 ALA A CA 1
ATOM 532 C C . ALA A 1 73 ? 1.600 1.796 -24.045 1.00 85.69 73 ALA A C 1
ATOM 534 O O . ALA A 1 73 ? 0.618 2.306 -24.579 1.00 85.69 73 ALA A O 1
ATOM 535 N N . ARG A 1 74 ? 2.121 0.641 -24.474 1.00 86.88 74 ARG A N 1
ATOM 536 C CA . ARG A 1 74 ? 1.567 -0.175 -25.564 1.00 86.88 74 ARG A CA 1
ATOM 537 C C . ARG A 1 74 ? 0.566 -1.231 -25.088 1.00 86.88 74 ARG A C 1
ATOM 539 O O . ARG A 1 74 ? 0.162 -2.075 -25.885 1.00 86.88 74 ARG A O 1
ATOM 546 N N . GLY A 1 75 ? 0.160 -1.170 -23.821 1.00 86.94 75 GLY A N 1
ATOM 547 C CA . GLY A 1 75 ? -0.858 -2.037 -23.237 1.00 86.94 75 GLY A CA 1
ATOM 548 C C . GLY A 1 75 ? -0.361 -3.429 -22.856 1.00 86.94 75 GLY A C 1
ATOM 549 O O . GLY A 1 75 ? -1.188 -4.277 -22.534 1.00 86.94 75 GLY A O 1
ATOM 550 N N . LEU A 1 76 ? 0.955 -3.690 -22.876 1.00 88.75 76 LEU A N 1
ATOM 551 C CA . LEU A 1 76 ? 1.471 -4.971 -22.401 1.00 88.75 76 LEU A CA 1
ATOM 552 C C . LEU A 1 76 ? 1.317 -5.031 -20.872 1.00 88.75 76 LEU A C 1
ATOM 554 O O . LEU A 1 76 ? 1.824 -4.141 -20.181 1.00 88.75 76 LEU A O 1
ATOM 558 N N . PRO A 1 77 ? 0.672 -6.068 -20.316 1.00 88.44 77 PRO A N 1
ATOM 559 C CA . PRO A 1 77 ? 0.563 -6.225 -18.873 1.00 88.44 77 PRO A CA 1
ATOM 560 C C . PRO A 1 77 ? 1.960 -6.434 -18.280 1.00 88.44 77 PRO A C 1
ATOM 562 O O . PRO A 1 77 ? 2.735 -7.211 -18.835 1.00 88.44 77 PRO A O 1
ATOM 565 N N . LEU A 1 78 ? 2.306 -5.764 -17.174 1.00 91.38 78 LEU A N 1
ATOM 566 C CA . LEU A 1 78 ? 3.657 -5.839 -16.598 1.00 91.38 78 LEU A CA 1
ATOM 567 C C . LEU A 1 78 ? 3.678 -6.335 -15.155 1.00 91.38 78 LEU A C 1
ATOM 569 O O . LEU A 1 78 ? 2.991 -5.790 -14.291 1.00 91.38 78 LEU A O 1
ATOM 573 N N . LEU A 1 79 ? 4.545 -7.314 -14.897 1.00 92.19 79 LEU A N 1
ATOM 574 C CA . LEU A 1 79 ? 4.946 -7.766 -13.570 1.00 92.19 79 LEU A CA 1
ATOM 575 C C . LEU A 1 79 ? 6.332 -7.218 -13.228 1.00 92.19 79 LEU A C 1
ATOM 577 O O . LEU A 1 79 ? 7.324 -7.634 -13.821 1.00 92.19 79 LEU A O 1
ATOM 581 N N . PHE A 1 80 ? 6.410 -6.348 -12.232 1.00 93.62 80 PHE A N 1
ATOM 582 C CA . PHE A 1 80 ? 7.660 -5.870 -11.659 1.00 93.62 80 PHE A CA 1
ATOM 583 C C . PHE A 1 80 ? 8.094 -6.768 -10.503 1.00 93.62 80 PHE A C 1
ATOM 585 O O . PHE A 1 80 ? 7.336 -6.980 -9.561 1.00 93.62 80 PHE A O 1
ATOM 592 N N . ILE A 1 81 ? 9.325 -7.265 -10.550 1.00 93.44 81 ILE A N 1
ATOM 593 C CA . ILE A 1 81 ? 10.008 -7.911 -9.431 1.00 93.44 81 ILE A CA 1
ATOM 594 C C . ILE A 1 81 ? 11.004 -6.894 -8.889 1.00 93.44 81 ILE A C 1
ATOM 596 O O . ILE A 1 81 ? 11.926 -6.480 -9.595 1.00 93.44 81 ILE A O 1
ATOM 600 N N . VAL A 1 82 ? 10.772 -6.466 -7.653 1.00 92.19 82 VAL A N 1
ATOM 601 C CA . VAL A 1 82 ? 11.535 -5.410 -6.989 1.00 92.19 82 VAL A CA 1
ATOM 602 C C . VAL A 1 82 ? 12.071 -5.955 -5.678 1.00 92.19 82 VAL A C 1
ATOM 604 O O . VAL A 1 82 ? 11.321 -6.542 -4.888 1.00 92.19 82 VAL A O 1
ATOM 607 N N . ASP A 1 83 ? 13.359 -5.735 -5.433 1.00 90.62 83 ASP A N 1
ATOM 608 C CA . ASP A 1 83 ? 13.959 -6.096 -4.157 1.00 90.62 83 ASP A CA 1
ATOM 609 C C . ASP A 1 83 ? 13.265 -5.328 -3.014 1.00 90.62 83 ASP A C 1
ATOM 611 O O . ASP A 1 83 ? 13.050 -4.116 -3.120 1.00 90.62 83 ASP A O 1
ATOM 615 N N . PRO A 1 84 ? 12.890 -5.992 -1.906 1.00 86.44 84 PRO A N 1
ATOM 616 C CA . PRO A 1 84 ? 12.288 -5.326 -0.759 1.00 86.44 84 PRO A CA 1
ATOM 617 C C . PRO A 1 84 ? 13.094 -4.147 -0.193 1.00 86.44 84 PRO A C 1
ATOM 619 O O . PRO A 1 84 ? 12.479 -3.281 0.441 1.00 86.44 84 PRO A O 1
ATOM 622 N N . SER A 1 85 ? 14.420 -4.118 -0.389 1.00 85.44 85 SER A N 1
ATOM 623 C CA . SER A 1 85 ? 15.296 -3.026 0.052 1.00 85.44 85 SER A CA 1
ATOM 624 C C . SER A 1 85 ? 15.201 -1.766 -0.822 1.00 85.44 85 SER A C 1
ATOM 626 O O . SER A 1 85 ? 15.415 -0.664 -0.313 1.00 85.44 85 SER A O 1
ATOM 628 N N . ASP A 1 86 ? 14.798 -1.883 -2.093 1.00 83.44 86 ASP A N 1
ATOM 629 C CA . ASP A 1 86 ? 14.727 -0.768 -3.048 1.00 83.44 86 ASP A CA 1
ATOM 630 C C . ASP A 1 86 ? 13.431 0.041 -2.881 1.00 83.44 86 ASP A C 1
ATOM 632 O O . ASP A 1 86 ? 12.436 -0.099 -3.601 1.00 83.44 86 ASP A O 1
ATOM 636 N N . ARG A 1 87 ? 13.444 0.935 -1.889 1.00 78.38 87 ARG A N 1
ATOM 637 C CA . ARG A 1 87 ? 12.313 1.828 -1.593 1.00 78.38 87 ARG A CA 1
ATOM 638 C C . ARG A 1 87 ? 12.005 2.802 -2.730 1.00 78.38 87 ARG A C 1
ATOM 640 O O . ARG A 1 87 ? 10.844 3.182 -2.879 1.00 78.38 87 ARG A O 1
ATOM 647 N N . ALA A 1 88 ? 13.005 3.198 -3.514 1.00 77.31 88 ALA A N 1
ATOM 648 C CA . ALA A 1 88 ? 12.839 4.171 -4.589 1.00 77.31 88 ALA A CA 1
ATOM 649 C C . ALA A 1 88 ? 11.989 3.594 -5.733 1.00 77.31 88 ALA A C 1
ATOM 651 O O . ALA A 1 88 ? 11.030 4.234 -6.167 1.00 77.31 88 ALA A O 1
ATOM 652 N N . SER A 1 89 ? 12.249 2.349 -6.152 1.00 78.12 89 SER A N 1
ATOM 653 C CA . SER A 1 89 ? 11.455 1.678 -7.198 1.00 78.12 89 SER A CA 1
ATOM 654 C C . SER A 1 89 ? 10.003 1.508 -6.781 1.00 78.12 89 SER A C 1
ATOM 656 O O . SER A 1 89 ? 9.086 1.730 -7.570 1.00 78.12 89 SER A O 1
ATOM 658 N N . LEU A 1 90 ? 9.780 1.144 -5.517 1.00 72.00 90 LEU A N 1
ATOM 659 C CA . LEU A 1 90 ? 8.437 0.927 -4.990 1.00 72.00 90 LEU A CA 1
ATOM 660 C C . LEU A 1 90 ? 7.599 2.207 -5.011 1.00 72.00 90 LEU A C 1
ATOM 662 O O . LEU A 1 90 ? 6.413 2.149 -5.331 1.00 72.00 90 LEU A O 1
ATOM 666 N N . GLN A 1 91 ? 8.202 3.361 -4.717 1.00 70.88 91 GLN A N 1
ATOM 667 C CA . GLN A 1 91 ? 7.504 4.647 -4.776 1.00 70.88 91 GLN A CA 1
ATOM 668 C C . GLN A 1 91 ? 7.055 4.989 -6.200 1.00 70.88 91 GLN A C 1
ATOM 670 O O . GLN A 1 91 ? 5.904 5.373 -6.391 1.00 70.88 91 GLN A O 1
ATOM 675 N N . VAL A 1 92 ? 7.923 4.789 -7.196 1.00 73.88 92 VAL A N 1
ATOM 676 C CA . VAL A 1 92 ? 7.604 5.067 -8.608 1.00 73.88 92 VAL A CA 1
ATOM 677 C C . VAL A 1 92 ? 6.475 4.164 -9.114 1.00 73.88 92 VAL A C 1
ATOM 679 O O . VAL A 1 92 ? 5.579 4.619 -9.823 1.00 73.88 92 VAL A O 1
ATOM 682 N N . LEU A 1 93 ? 6.476 2.891 -8.715 1.00 76.50 93 LEU A N 1
ATOM 683 C CA . LEU A 1 93 ? 5.502 1.907 -9.191 1.00 76.50 93 LEU A CA 1
ATOM 684 C C . LEU A 1 93 ? 4.142 1.986 -8.486 1.00 76.50 93 LEU A C 1
ATOM 686 O O . LEU A 1 93 ? 3.151 1.523 -9.050 1.00 76.50 93 LEU A O 1
ATOM 690 N N . SER A 1 94 ? 4.065 2.611 -7.305 1.00 67.75 94 SER A N 1
ATOM 691 C CA . SER A 1 94 ? 2.837 2.704 -6.494 1.00 67.75 94 SER A CA 1
ATOM 692 C C . SER A 1 94 ? 1.680 3.448 -7.183 1.00 67.75 94 SER A C 1
ATOM 694 O O . SER A 1 94 ? 0.534 3.291 -6.774 1.00 67.75 94 SER A O 1
ATOM 696 N N . GLY A 1 95 ? 1.957 4.237 -8.228 1.00 65.81 95 GLY A N 1
ATOM 697 C CA . GLY A 1 95 ? 0.941 4.922 -9.041 1.00 65.81 95 GLY A CA 1
ATOM 698 C C . GLY A 1 95 ? 0.559 4.202 -10.340 1.00 65.81 95 GLY A C 1
ATOM 699 O O . GLY A 1 95 ? -0.269 4.706 -11.097 1.00 65.81 95 GLY A O 1
ATOM 700 N N . THR A 1 96 ? 1.168 3.051 -10.634 1.00 71.69 96 THR A N 1
ATOM 701 C CA . THR A 1 96 ? 0.938 2.308 -11.882 1.00 71.69 96 THR A CA 1
ATOM 702 C C . THR A 1 96 ? -0.051 1.164 -11.665 1.00 71.69 96 THR A C 1
ATOM 704 O O . THR A 1 96 ? -0.140 0.606 -10.574 1.00 71.69 96 THR A O 1
ATOM 707 N N . LYS A 1 97 ? -0.779 0.759 -12.714 1.00 74.50 97 LYS A N 1
ATOM 708 C CA . LYS A 1 97 ? -1.634 -0.443 -12.667 1.00 74.50 97 LYS A CA 1
ATOM 709 C C . LYS A 1 97 ? -0.841 -1.753 -12.810 1.00 74.50 97 LYS A C 1
ATOM 711 O O . LYS A 1 97 ? -1.434 -2.805 -13.027 1.00 74.50 97 LYS A O 1
ATOM 716 N N . ALA A 1 98 ? 0.487 -1.700 -12.739 1.00 82.94 98 ALA A N 1
ATOM 717 C CA . ALA A 1 98 ? 1.333 -2.868 -12.912 1.00 82.94 98 ALA A CA 1
ATOM 718 C C . ALA A 1 98 ? 1.375 -3.727 -11.640 1.00 82.94 98 ALA A C 1
ATOM 720 O O . ALA A 1 98 ? 1.320 -3.215 -10.518 1.00 82.94 98 ALA A O 1
ATOM 721 N N . TRP A 1 99 ? 1.515 -5.044 -11.792 1.00 86.88 99 TRP A N 1
ATOM 722 C CA . TRP A 1 99 ? 1.715 -5.912 -10.632 1.00 86.88 99 TRP A CA 1
ATOM 723 C C . TRP A 1 99 ? 3.127 -5.743 -10.109 1.00 86.88 99 TRP A C 1
ATOM 725 O O . TRP A 1 99 ? 4.081 -5.750 -10.877 1.00 86.88 99 TRP A O 1
ATOM 735 N N . THR A 1 100 ? 3.265 -5.641 -8.792 1.00 89.44 100 THR A N 1
ATOM 736 C CA . THR A 1 100 ? 4.571 -5.529 -8.144 1.00 89.44 100 THR A CA 1
ATOM 737 C C . THR A 1 100 ? 4.747 -6.663 -7.143 1.00 89.44 100 THR A C 1
ATOM 739 O O . THR A 1 100 ? 3.945 -6.828 -6.225 1.00 89.44 100 THR A O 1
ATOM 742 N N . VAL A 1 101 ? 5.816 -7.434 -7.314 1.00 89.56 101 VAL A N 1
ATOM 743 C CA . VAL A 1 101 ? 6.275 -8.481 -6.403 1.00 89.56 101 VAL A CA 1
ATOM 744 C C . VAL A 1 101 ? 7.464 -7.939 -5.640 1.00 89.56 101 VAL A C 1
ATOM 746 O O . VAL A 1 101 ? 8.494 -7.603 -6.221 1.00 89.56 101 VAL A O 1
ATOM 749 N N . ARG A 1 102 ? 7.317 -7.872 -4.319 1.00 91.12 102 ARG A N 1
ATOM 750 C CA . ARG A 1 102 ? 8.388 -7.471 -3.409 1.00 91.12 102 ARG A CA 1
ATOM 751 C C . ARG A 1 102 ? 9.140 -8.713 -2.961 1.00 91.12 102 ARG A C 1
ATOM 753 O O . ARG A 1 102 ? 8.790 -9.317 -1.949 1.00 91.12 102 ARG A O 1
ATOM 760 N N . ALA A 1 103 ? 10.135 -9.117 -3.735 1.00 91.31 103 ALA A N 1
ATOM 761 C CA . ALA A 1 103 ? 10.947 -10.286 -3.440 1.00 91.31 103 ALA A CA 1
ATOM 762 C C . ALA A 1 103 ? 12.339 -10.128 -4.046 1.00 91.31 103 ALA A C 1
ATOM 764 O O . ALA A 1 103 ? 12.500 -9.552 -5.120 1.00 91.31 103 ALA A O 1
ATOM 765 N N . ARG A 1 104 ? 13.340 -10.673 -3.354 1.00 90.88 104 ARG A N 1
ATOM 766 C CA . ARG A 1 104 ? 14.673 -10.848 -3.927 1.00 90.88 104 ARG A CA 1
ATOM 767 C C . ARG A 1 104 ? 14.592 -11.863 -5.071 1.00 90.88 104 ARG A C 1
ATOM 769 O O . ARG A 1 104 ? 13.813 -12.814 -4.984 1.00 90.88 104 ARG A O 1
ATOM 776 N N . ILE A 1 105 ? 15.388 -11.674 -6.126 1.00 91.38 105 ILE A N 1
ATOM 777 C CA . ILE A 1 105 ? 15.338 -12.530 -7.327 1.00 91.38 105 ILE A CA 1
ATOM 778 C C . ILE A 1 105 ? 15.753 -13.989 -7.047 1.00 91.38 105 ILE A C 1
ATOM 780 O O . ILE A 1 105 ? 15.364 -14.900 -7.771 1.00 91.38 105 ILE A O 1
ATOM 784 N N . ASP A 1 106 ? 16.503 -14.214 -5.966 1.00 91.69 106 ASP A N 1
ATOM 785 C CA . ASP A 1 106 ? 16.927 -15.531 -5.481 1.00 91.69 106 ASP A CA 1
ATOM 786 C C . ASP A 1 106 ? 15.842 -16.253 -4.653 1.00 91.69 106 ASP A C 1
ATOM 788 O O . ASP A 1 106 ? 15.962 -17.447 -4.372 1.00 91.69 106 ASP A O 1
ATOM 792 N N . ASN A 1 107 ? 14.742 -15.578 -4.293 1.00 91.69 107 ASN A N 1
ATOM 793 C CA . ASN A 1 107 ? 13.650 -16.174 -3.526 1.00 91.69 107 ASN A CA 1
ATOM 794 C C . ASN A 1 107 ? 12.667 -16.929 -4.436 1.00 91.69 107 ASN A C 1
ATOM 796 O O . ASN A 1 107 ? 11.582 -16.441 -4.775 1.00 91.69 107 ASN A O 1
ATOM 800 N N . ARG A 1 108 ? 13.053 -18.159 -4.793 1.00 92.38 108 ARG A N 1
ATOM 801 C CA . ARG A 1 108 ? 12.287 -19.071 -5.657 1.00 92.38 108 ARG A CA 1
ATOM 802 C C . ARG A 1 108 ? 10.824 -19.213 -5.254 1.00 92.38 108 ARG A C 1
ATOM 804 O O . ARG A 1 108 ? 9.946 -19.073 -6.101 1.00 92.38 108 ARG A O 1
ATOM 811 N N . GLU A 1 109 ? 10.546 -19.476 -3.979 1.00 90.00 109 GLU A N 1
ATOM 812 C CA . GLU A 1 109 ? 9.178 -19.741 -3.516 1.00 90.00 109 GLU A CA 1
ATOM 813 C C . GLU A 1 109 ? 8.276 -18.513 -3.647 1.00 90.00 109 GLU A C 1
ATOM 815 O O . GLU A 1 109 ? 7.130 -18.628 -4.089 1.00 90.00 109 GLU A O 1
ATOM 820 N N . ALA A 1 110 ? 8.799 -17.324 -3.331 1.00 87.44 110 ALA A N 1
ATOM 821 C CA . ALA A 1 110 ? 8.050 -16.083 -3.487 1.00 87.44 110 ALA A CA 1
ATOM 822 C C . ALA A 1 110 ? 7.727 -15.806 -4.962 1.00 87.44 110 ALA A C 1
ATOM 824 O O . ALA A 1 110 ? 6.566 -15.544 -5.292 1.00 87.44 110 ALA A O 1
ATOM 825 N N . ILE A 1 111 ? 8.727 -15.918 -5.844 1.00 89.50 111 ILE A N 1
ATOM 826 C CA . ILE A 1 111 ? 8.574 -15.698 -7.289 1.00 89.50 111 ILE A CA 1
ATOM 827 C C . ILE A 1 111 ? 7.579 -16.695 -7.877 1.00 89.50 111 ILE A C 1
ATOM 829 O O . ILE A 1 111 ? 6.629 -16.289 -8.547 1.00 89.50 111 ILE A O 1
ATOM 833 N N . ARG A 1 112 ? 7.739 -17.986 -7.567 1.00 90.75 112 ARG A N 1
ATOM 834 C CA . ARG A 1 112 ? 6.857 -19.054 -8.045 1.00 90.75 112 ARG A CA 1
ATOM 835 C C . ARG A 1 112 ? 5.409 -18.825 -7.628 1.00 90.75 112 ARG A C 1
ATOM 837 O O . ARG A 1 112 ? 4.509 -18.916 -8.462 1.00 90.75 112 ARG A O 1
ATOM 844 N N . LEU A 1 113 ? 5.172 -18.506 -6.355 1.00 87.75 113 LEU A N 1
ATOM 845 C CA . LEU A 1 113 ? 3.828 -18.235 -5.849 1.00 87.75 113 LEU A CA 1
ATOM 846 C C . LEU A 1 113 ? 3.181 -17.060 -6.593 1.00 87.75 113 LEU A C 1
ATOM 848 O O . LEU A 1 113 ? 2.042 -17.174 -7.043 1.00 87.75 113 LEU A O 1
ATOM 852 N N . HIS A 1 114 ? 3.900 -15.946 -6.741 1.00 86.00 114 HIS A N 1
ATOM 853 C CA . HIS A 1 114 ? 3.340 -14.734 -7.339 1.00 86.00 114 HIS A CA 1
ATOM 854 C C . HIS A 1 114 ? 3.107 -14.893 -8.843 1.00 86.00 114 HIS A C 1
ATOM 856 O O . HIS A 1 114 ? 2.057 -14.481 -9.334 1.00 86.00 114 HIS A O 1
ATOM 862 N N . LEU A 1 115 ? 4.021 -15.554 -9.560 1.00 88.88 115 LEU A N 1
ATOM 863 C CA . LEU A 1 115 ? 3.831 -15.891 -10.971 1.00 88.88 115 LEU A CA 1
ATOM 864 C C . LEU A 1 115 ? 2.624 -16.796 -11.175 1.00 88.88 115 LEU A C 1
ATOM 866 O O . LEU A 1 115 ? 1.788 -16.510 -12.026 1.00 88.88 115 LEU A O 1
ATOM 870 N N . ARG A 1 116 ? 2.483 -17.852 -10.367 1.00 88.69 116 ARG A N 1
ATOM 871 C CA . ARG A 1 116 ? 1.334 -18.757 -10.460 1.00 88.69 116 ARG A CA 1
ATOM 872 C C . ARG A 1 116 ? 0.016 -18.016 -10.239 1.00 88.69 116 ARG A C 1
ATOM 874 O O . ARG A 1 116 ? -0.926 -18.218 -11.000 1.00 88.69 116 ARG A O 1
ATOM 881 N N . LEU A 1 117 ? -0.059 -17.158 -9.219 1.00 84.56 117 LEU A N 1
ATOM 882 C CA . LEU A 1 117 ? -1.258 -16.359 -8.940 1.00 84.56 117 LEU A CA 1
ATOM 883 C C . LEU A 1 117 ? -1.578 -15.384 -10.080 1.00 84.56 117 LEU A C 1
ATOM 885 O O . LEU A 1 117 ? -2.746 -15.216 -10.428 1.00 84.56 117 LEU A O 1
ATOM 889 N N . LEU A 1 118 ? -0.553 -14.778 -10.680 1.00 84.81 118 LEU A N 1
ATOM 890 C CA . LEU A 1 118 ? -0.707 -13.871 -11.812 1.00 84.81 118 LEU A CA 1
ATOM 891 C C . LEU A 1 118 ? -1.171 -14.596 -13.078 1.00 84.81 118 LEU A C 1
ATOM 893 O O . LEU A 1 118 ? -2.144 -14.191 -13.700 1.00 84.81 118 LEU A O 1
ATOM 897 N N . ILE A 1 119 ? -0.521 -15.694 -13.453 1.00 85.44 119 ILE A N 1
ATOM 898 C CA . ILE A 1 119 ? -0.900 -16.468 -14.641 1.00 85.44 119 ILE A CA 1
ATOM 899 C C . ILE A 1 119 ? -2.338 -16.976 -14.497 1.00 85.44 119 ILE A C 1
ATOM 901 O O . ILE A 1 119 ? -3.127 -16.904 -15.440 1.00 85.44 119 ILE A O 1
ATOM 905 N N . GLN A 1 120 ? -2.719 -17.430 -13.300 1.00 84.00 120 GLN A N 1
ATOM 906 C CA . GLN A 1 120 ? -4.098 -17.819 -13.015 1.00 84.00 120 GLN A CA 1
ATOM 907 C C . GLN A 1 120 ? -5.090 -16.658 -13.148 1.00 84.00 120 GLN A C 1
ATOM 909 O O . GLN A 1 120 ? -6.213 -16.897 -13.593 1.00 84.00 120 GLN A O 1
ATOM 914 N N . SER A 1 121 ? -4.720 -15.432 -12.766 1.00 78.94 121 SER A N 1
ATOM 915 C CA . SER A 1 121 ? -5.613 -14.275 -12.896 1.00 78.94 121 SER A CA 1
ATOM 916 C C . SER A 1 121 ? -5.787 -13.853 -14.356 1.00 78.94 121 SER A C 1
ATOM 918 O O . SER A 1 121 ? -6.918 -13.606 -14.768 1.00 78.94 121 SER A O 1
ATOM 920 N N . ILE A 1 122 ? -4.710 -13.877 -15.149 1.00 78.06 122 ILE A N 1
ATOM 921 C CA . ILE A 1 122 ? -4.728 -13.561 -16.587 1.00 78.06 122 ILE A CA 1
ATOM 922 C C . ILE A 1 122 ? -5.544 -14.608 -17.359 1.00 78.06 122 ILE A C 1
ATOM 924 O O . ILE A 1 122 ? -6.469 -14.266 -18.088 1.00 78.06 122 ILE A O 1
ATOM 928 N N . THR A 1 123 ? -5.272 -15.899 -17.140 1.00 78.00 123 THR A N 1
ATOM 929 C CA . THR A 1 123 ? -5.925 -17.000 -17.880 1.00 78.00 123 THR A CA 1
ATOM 930 C C . THR A 1 123 ? -7.437 -17.052 -17.633 1.00 78.00 123 THR A C 1
ATOM 932 O O . THR A 1 123 ? -8.205 -17.455 -18.502 1.00 78.00 123 THR A O 1
ATOM 935 N N . ARG A 1 124 ? -7.890 -16.672 -16.433 1.00 70.75 124 ARG A N 1
ATOM 936 C CA . ARG A 1 124 ? -9.311 -16.726 -16.053 1.00 70.75 124 ARG A CA 1
ATOM 937 C C . ARG A 1 124 ? -10.125 -15.535 -16.546 1.00 70.75 124 ARG A C 1
ATOM 939 O O . ARG A 1 124 ? -11.350 -15.620 -16.515 1.00 70.75 124 ARG A O 1
ATOM 946 N N . ASN A 1 125 ? -9.484 -14.439 -16.945 1.00 62.19 125 ASN A N 1
ATOM 947 C CA . ASN A 1 125 ? -10.185 -13.249 -17.412 1.00 62.19 125 ASN A CA 1
ATOM 948 C C . ASN A 1 125 ? -9.357 -12.499 -18.475 1.00 62.19 125 ASN A C 1
ATOM 950 O O . ASN A 1 125 ? -8.764 -11.464 -18.161 1.00 62.19 125 ASN A O 1
ATOM 954 N N . PRO A 1 126 ? -9.298 -13.024 -19.714 1.00 59.03 126 PRO A N 1
ATOM 955 C CA . PRO A 1 126 ? -8.460 -12.472 -20.779 1.00 59.03 126 PRO A CA 1
ATOM 956 C C . PRO A 1 126 ? -8.903 -11.074 -21.247 1.00 59.03 126 PRO A C 1
ATOM 958 O O . PRO A 1 126 ? -8.061 -10.299 -21.682 1.00 59.03 126 PRO A O 1
ATOM 961 N N . ASP A 1 127 ? -10.187 -10.724 -21.090 1.00 53.06 127 ASP A N 1
ATOM 962 C CA . ASP A 1 127 ? -10.754 -9.409 -21.449 1.00 53.06 127 ASP A CA 1
ATOM 963 C C . ASP A 1 127 ? -10.733 -8.400 -20.281 1.00 53.06 127 ASP A C 1
ATOM 965 O O . ASP A 1 127 ? -11.354 -7.337 -20.324 1.00 53.06 127 ASP A O 1
ATOM 969 N N . SER A 1 128 ? -10.056 -8.736 -19.183 1.00 50.81 128 SER A N 1
ATOM 970 C CA . SER A 1 128 ? -9.888 -7.832 -18.053 1.00 50.81 128 SER A CA 1
ATOM 971 C C . SER A 1 128 ? -8.873 -6.742 -18.394 1.00 50.81 128 SER A C 1
ATOM 973 O O . SER A 1 128 ? -7.685 -7.033 -18.464 1.00 50.81 128 SER A O 1
ATOM 975 N N . ASP A 1 129 ? -9.278 -5.469 -18.372 1.00 46.41 129 ASP A N 1
ATOM 976 C CA . ASP A 1 129 ? -8.376 -4.293 -18.295 1.00 46.41 129 ASP A CA 1
ATOM 977 C C . ASP A 1 129 ? -7.577 -4.210 -16.941 1.00 46.41 129 ASP A C 1
ATOM 979 O O . ASP A 1 129 ? -7.128 -3.137 -16.531 1.00 46.41 129 ASP A O 1
ATOM 983 N N . PHE A 1 130 ? -7.401 -5.368 -16.265 1.00 40.16 130 PHE A N 1
ATOM 984 C CA . PHE A 1 130 ? -6.823 -5.744 -14.943 1.00 40.16 130 PHE A CA 1
ATOM 985 C C . PHE A 1 130 ? -7.355 -5.070 -13.653 1.00 40.16 130 PHE A C 1
ATOM 987 O O . PHE A 1 130 ? -7.755 -3.907 -13.699 1.00 40.16 130 PHE A O 1
ATOM 994 N N . PRO A 1 131 ? -7.242 -5.685 -12.437 1.00 43.09 131 PRO A N 1
ATOM 995 C CA . PRO A 1 131 ? -7.169 -7.108 -12.003 1.00 43.09 131 PRO A CA 1
ATOM 996 C C . PRO A 1 131 ? -8.327 -7.508 -11.014 1.00 43.09 131 PRO A C 1
ATOM 998 O O . PRO A 1 131 ? -9.117 -6.641 -10.633 1.00 43.09 131 PRO A O 1
ATOM 1001 N N . PRO A 1 132 ? -8.485 -8.787 -10.559 1.00 35.03 132 PRO A N 1
ATOM 1002 C CA . PRO A 1 132 ? -8.118 -9.151 -9.158 1.00 35.03 132 PRO A CA 1
ATOM 1003 C C . PRO A 1 132 ? -7.634 -10.630 -8.989 1.00 35.03 132 PRO A C 1
ATOM 1005 O O . PRO A 1 132 ? -7.851 -11.455 -9.865 1.00 35.03 132 PRO A O 1
ATOM 1008 N N . VAL A 1 133 ?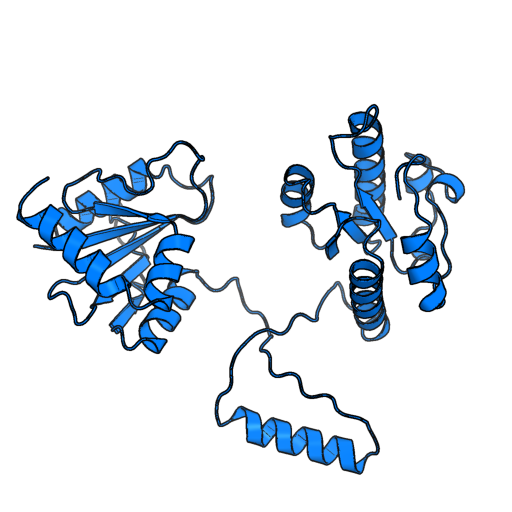 -6.898 -11.036 -7.937 1.00 32.59 133 VAL A N 1
ATOM 1009 C CA . VAL A 1 133 ? -7.406 -11.371 -6.585 1.00 32.59 133 VAL A CA 1
ATOM 1010 C C . VAL A 1 133 ? -6.373 -11.040 -5.493 1.00 32.59 133 VAL A C 1
ATOM 1012 O O . VAL A 1 133 ? -5.338 -11.689 -5.387 1.00 32.59 133 VAL A O 1
ATOM 1015 N N . ILE A 1 134 ? -6.726 -10.115 -4.597 1.00 29.00 134 ILE A N 1
ATOM 1016 C CA . ILE A 1 134 ? -6.379 -10.193 -3.171 1.00 29.00 134 ILE A CA 1
ATOM 1017 C C . ILE A 1 134 ? -7.700 -10.194 -2.430 1.00 29.00 134 ILE A C 1
ATOM 1019 O O . ILE A 1 134 ? -8.613 -9.424 -2.735 1.00 29.00 134 ILE A O 1
ATOM 1023 N N . VAL A 1 135 ? -7.798 -11.062 -1.443 1.00 28.42 135 VAL A N 1
ATOM 1024 C CA . VAL A 1 135 ? -8.961 -11.159 -0.589 1.00 28.42 135 VAL A CA 1
ATOM 1025 C C . VAL A 1 135 ? -8.309 -11.200 0.810 1.00 28.42 135 VAL A C 1
ATOM 1027 O O . VAL A 1 135 ? -7.576 -12.141 1.113 1.00 28.42 135 VAL A O 1
ATOM 1030 N N . HIS A 1 136 ? -8.545 -10.156 1.656 1.00 23.78 136 HIS A N 1
ATOM 1031 C CA . HIS A 1 136 ? -8.346 -10.141 3.145 1.00 23.78 136 HIS A CA 1
ATOM 1032 C C . HIS A 1 136 ? -9.630 -9.736 3.960 1.00 23.78 136 HIS A C 1
ATOM 1034 O O . HIS A 1 136 ? -10.336 -8.829 3.534 1.00 23.78 136 HIS A O 1
ATOM 1040 N N . GLY A 1 137 ? -9.991 -10.403 5.093 1.00 27.61 137 GLY A N 1
ATOM 1041 C CA . GLY A 1 137 ? -10.973 -9.932 6.131 1.00 27.61 137 GLY A CA 1
ATOM 1042 C C . GLY A 1 137 ? -11.936 -10.954 6.849 1.00 27.61 137 GLY A C 1
ATOM 1043 O O . GLY A 1 137 ? -12.339 -11.919 6.205 1.00 27.61 137 GLY A O 1
ATOM 1044 N N . PRO A 1 138 ? -12.367 -10.723 8.129 1.00 33.56 138 PRO A N 1
ATOM 1045 C CA . PRO A 1 138 ? -12.848 -11.711 9.150 1.00 33.56 138 PRO A CA 1
ATOM 1046 C C . PRO A 1 138 ? -14.379 -12.066 9.143 1.00 33.56 138 PRO A C 1
ATOM 1048 O O . PRO A 1 138 ? -15.132 -11.464 8.366 1.00 33.56 138 PRO A O 1
ATOM 1051 N N . PRO A 1 139 ? -14.880 -13.050 9.951 1.00 33.47 139 PRO A N 1
ATOM 1052 C CA . PRO A 1 139 ? -16.150 -13.764 9.702 1.00 33.47 139 PRO A CA 1
ATOM 1053 C C . PRO A 1 139 ? -17.420 -13.073 10.250 1.00 33.47 139 PRO A C 1
ATOM 1055 O O . PRO A 1 139 ? -17.394 -12.440 11.299 1.00 33.47 139 PRO A O 1
ATOM 1058 N N . GLY A 1 140 ? -18.569 -13.251 9.571 1.00 36.06 140 GLY A N 1
ATOM 1059 C CA . GLY A 1 140 ? -19.894 -12.779 10.019 1.00 36.06 140 GLY A CA 1
ATOM 1060 C C . GLY A 1 140 ? -21.064 -13.617 9.464 1.00 36.06 140 GLY A C 1
ATOM 1061 O O . GLY A 1 140 ? -21.048 -14.013 8.296 1.00 36.06 140 GLY A O 1
ATOM 1062 N N . LYS A 1 141 ? -22.072 -13.876 10.314 1.00 38.16 141 LYS A N 1
ATOM 1063 C CA . LYS A 1 141 ? -23.035 -15.004 10.258 1.00 38.16 141 LYS A CA 1
ATOM 1064 C C . LYS A 1 141 ? -23.892 -15.160 8.986 1.00 38.16 141 LYS A C 1
ATOM 1066 O O . LYS A 1 141 ? -24.267 -16.282 8.679 1.00 38.16 141 LYS A O 1
ATOM 1071 N N . GLY A 1 142 ? -24.155 -14.103 8.213 1.00 46.44 142 GLY A N 1
ATOM 1072 C CA . GLY A 1 142 ? -24.964 -14.206 6.981 1.00 46.44 142 GLY A CA 1
ATOM 1073 C C . GLY A 1 142 ? -24.210 -14.732 5.748 1.00 46.44 142 GLY A C 1
ATOM 1074 O O . GLY A 1 142 ? -24.819 -15.261 4.822 1.00 46.44 142 GLY A O 1
ATOM 1075 N N . LYS A 1 143 ? -22.872 -14.622 5.716 1.00 44.62 143 LYS A N 1
ATOM 1076 C CA . LYS A 1 143 ? -22.056 -15.096 4.579 1.00 44.62 143 LYS A CA 1
ATOM 1077 C C . LYS A 1 143 ? -21.868 -16.609 4.580 1.00 44.62 143 LYS A C 1
ATOM 1079 O O . LYS A 1 143 ? -21.757 -17.198 3.511 1.00 44.62 143 LYS A O 1
ATOM 1084 N N . SER A 1 144 ? -21.864 -17.228 5.756 1.00 48.56 144 SER A N 1
ATOM 1085 C CA . SER A 1 144 ? -21.684 -18.671 5.910 1.00 48.56 144 SER A CA 1
ATOM 1086 C C . SER A 1 144 ? -22.796 -19.469 5.234 1.00 48.56 144 SER A C 1
ATOM 1088 O O . SER A 1 144 ? -22.520 -20.525 4.687 1.00 48.56 144 SER A O 1
ATOM 1090 N N . GLU A 1 145 ? -24.022 -18.946 5.201 1.00 44.97 145 GLU A N 1
ATOM 1091 C CA . GLU A 1 145 ? -25.187 -19.656 4.663 1.00 44.97 145 GLU A CA 1
ATOM 1092 C C . GLU A 1 145 ? -25.266 -19.571 3.128 1.00 44.97 145 GLU A C 1
ATOM 1094 O O . GLU A 1 145 ? -25.543 -20.563 2.457 1.00 44.97 145 GLU A O 1
ATOM 1099 N N . LEU A 1 146 ? -24.907 -18.418 2.548 1.00 45.38 146 LEU A N 1
ATOM 1100 C CA . LEU A 1 146 ? -24.830 -18.224 1.092 1.00 45.38 146 LEU A CA 1
ATOM 1101 C C . LEU A 1 146 ? -23.596 -18.929 0.491 1.00 45.38 146 LEU A C 1
ATOM 1103 O O . LEU A 1 146 ? -23.690 -19.537 -0.574 1.00 45.38 146 LEU A O 1
ATOM 1107 N N . ILE A 1 147 ? -22.463 -18.929 1.210 1.00 49.53 147 ILE A N 1
ATOM 1108 C CA . ILE A 1 147 ? -21.269 -19.716 0.859 1.00 49.53 147 ILE A CA 1
ATOM 1109 C C . ILE A 1 147 ? -21.558 -21.213 1.004 1.00 49.53 147 ILE A C 1
ATOM 1111 O O . ILE A 1 147 ? -21.219 -21.965 0.101 1.00 49.53 147 ILE A O 1
ATOM 1115 N N . ALA A 1 148 ? -22.233 -21.658 2.070 1.00 47.78 148 ALA A N 1
ATOM 1116 C CA . ALA A 1 148 ? -22.617 -23.063 2.223 1.00 47.78 148 ALA A CA 1
ATOM 1117 C C . ALA A 1 148 ? -23.518 -23.541 1.076 1.00 47.78 148 ALA A C 1
ATOM 1119 O O . ALA A 1 148 ? -23.352 -24.662 0.604 1.00 47.78 148 ALA A O 1
ATOM 1120 N N . ARG A 1 149 ? -24.419 -22.681 0.583 1.00 49.81 149 ARG A N 1
ATOM 1121 C CA . ARG A 1 149 ? -25.295 -22.995 -0.554 1.00 49.81 149 ARG A CA 1
ATOM 1122 C C . ARG A 1 149 ? -24.518 -23.119 -1.875 1.00 49.81 149 ARG A C 1
ATOM 1124 O O . ARG A 1 149 ? -24.646 -24.129 -2.549 1.00 49.81 149 ARG A O 1
ATOM 1131 N N . LEU A 1 150 ? -23.628 -22.171 -2.181 1.00 45.19 150 LEU A N 1
ATOM 1132 C CA . LEU A 1 150 ? -22.768 -22.201 -3.382 1.00 45.19 150 LEU A CA 1
ATOM 1133 C C . LEU A 1 150 ? -21.714 -23.325 -3.369 1.00 45.19 150 LEU A C 1
ATOM 1135 O O . LEU A 1 150 ? -21.383 -23.884 -4.415 1.00 45.19 150 LEU A O 1
ATOM 1139 N N . VAL A 1 151 ? -21.180 -23.659 -2.190 1.00 49.28 151 VAL A N 1
ATOM 1140 C CA . VAL A 1 151 ? -20.246 -24.781 -1.988 1.00 49.28 151 VAL A CA 1
ATOM 1141 C C . VAL A 1 151 ? -20.965 -26.113 -2.181 1.00 49.28 151 VAL A C 1
ATOM 1143 O O . VAL A 1 151 ? -20.414 -27.005 -2.821 1.00 49.28 151 VAL A O 1
ATOM 1146 N N . LYS A 1 152 ? -22.199 -26.238 -1.680 1.00 45.34 152 LYS A N 1
ATOM 1147 C CA . LYS A 1 152 ? -23.030 -27.431 -1.864 1.00 45.34 152 LYS A CA 1
ATOM 1148 C C . LYS A 1 152 ? -23.346 -27.673 -3.344 1.00 45.34 152 LYS A C 1
ATOM 1150 O O . LYS A 1 152 ? -23.068 -28.763 -3.834 1.00 45.34 152 LYS A O 1
ATOM 1155 N N . ASP A 1 153 ? -23.787 -26.642 -4.063 1.00 46.16 153 ASP A N 1
ATOM 1156 C CA . ASP A 1 153 ? -24.097 -26.739 -5.497 1.00 46.16 153 ASP A CA 1
ATOM 1157 C C . ASP A 1 153 ? -22.840 -27.066 -6.347 1.00 46.16 153 ASP A C 1
ATOM 1159 O O . ASP A 1 153 ? -22.928 -27.755 -7.361 1.00 46.16 153 ASP A O 1
ATOM 1163 N N . SER A 1 154 ? -21.641 -26.631 -5.922 1.00 41.69 154 SER A N 1
ATOM 1164 C CA . SER A 1 154 ? -20.364 -26.948 -6.601 1.00 41.69 154 SER A CA 1
ATOM 1165 C C . SER A 1 154 ? -19.812 -28.346 -6.292 1.00 41.69 154 SER A C 1
ATOM 1167 O O . SER A 1 154 ? -19.161 -28.942 -7.152 1.00 41.69 154 SER A O 1
ATOM 1169 N N . LEU A 1 155 ? -20.052 -28.872 -5.086 1.00 43.69 155 LEU A N 1
ATOM 1170 C CA . LEU A 1 155 ? -19.655 -30.231 -4.695 1.00 43.69 155 LEU A CA 1
ATOM 1171 C C . LEU A 1 155 ? -20.532 -31.290 -5.374 1.00 43.69 155 LEU A C 1
ATOM 1173 O O . LEU A 1 155 ? -20.015 -32.318 -5.806 1.00 43.69 155 LEU A O 1
ATOM 1177 N N . GLU A 1 156 ? -21.831 -31.021 -5.534 1.00 42.69 156 GLU A N 1
ATOM 1178 C CA . GLU A 1 156 ? -22.760 -31.887 -6.279 1.00 42.69 156 GLU A CA 1
ATOM 1179 C C . GLU A 1 156 ? -22.409 -31.969 -7.781 1.00 42.69 156 GLU A C 1
ATOM 1181 O O . GLU A 1 156 ? -22.704 -32.969 -8.432 1.00 42.69 156 GLU A O 1
ATOM 1186 N N . ALA A 1 157 ? -21.696 -30.969 -8.314 1.00 46.75 157 ALA A N 1
ATOM 1187 C CA . ALA A 1 157 ? -21.172 -30.942 -9.682 1.00 46.75 157 ALA A CA 1
ATOM 1188 C C . ALA A 1 157 ? -19.755 -31.546 -9.844 1.00 46.75 157 ALA A C 1
ATOM 1190 O O . ALA A 1 157 ? -19.215 -31.538 -10.948 1.00 46.75 157 ALA A O 1
ATOM 1191 N N . GLY A 1 158 ? -19.138 -32.067 -8.774 1.00 32.50 158 GLY A N 1
ATOM 1192 C CA . GLY A 1 158 ? -17.835 -32.749 -8.830 1.00 32.50 158 GLY A CA 1
ATOM 1193 C C . GLY A 1 158 ? -16.592 -31.846 -8.802 1.00 32.50 158 GLY A C 1
ATOM 1194 O O . GLY A 1 158 ? -15.500 -32.317 -9.116 1.00 32.50 158 GLY A O 1
ATOM 1195 N N . ASN A 1 159 ? -16.718 -30.570 -8.415 1.00 35.16 159 ASN A N 1
ATOM 1196 C CA . ASN A 1 159 ? -15.589 -29.635 -8.322 1.00 35.16 159 ASN A CA 1
ATOM 1197 C C . ASN A 1 159 ? -14.924 -29.633 -6.930 1.00 35.16 159 ASN A C 1
ATOM 1199 O O . ASN A 1 159 ? -15.599 -29.681 -5.902 1.00 35.16 159 ASN A O 1
ATOM 1203 N N . THR A 1 160 ? -13.595 -29.471 -6.882 1.00 31.47 160 THR A N 1
ATOM 1204 C CA . THR A 1 160 ? -12.839 -29.289 -5.626 1.00 31.47 160 THR A CA 1
ATOM 1205 C C . THR A 1 160 ? -12.859 -27.823 -5.182 1.00 31.47 160 THR A C 1
ATOM 1207 O O . THR A 1 160 ? -12.354 -26.951 -5.891 1.00 31.47 160 THR A O 1
ATOM 1210 N N . VAL A 1 161 ? -13.398 -27.543 -3.990 1.00 32.19 161 VAL A N 1
ATOM 1211 C CA . VAL A 1 161 ? -13.516 -26.183 -3.432 1.00 32.19 161 VAL A CA 1
ATOM 1212 C C . VAL A 1 161 ? -12.517 -25.960 -2.293 1.00 32.19 161 VAL A C 1
ATOM 1214 O O . VAL A 1 161 ? -12.505 -26.708 -1.319 1.00 32.19 161 VAL A O 1
ATOM 1217 N N . ILE A 1 162 ? -11.719 -24.890 -2.379 1.00 35.09 162 ILE A N 1
ATOM 1218 C CA . ILE A 1 162 ? -10.902 -24.376 -1.267 1.00 35.09 162 ILE A CA 1
ATOM 1219 C C . ILE A 1 162 ? -11.518 -23.046 -0.820 1.00 35.09 162 ILE A C 1
ATOM 1221 O O . ILE A 1 162 ? -11.515 -22.073 -1.573 1.00 35.09 162 ILE A O 1
ATOM 1225 N N . ALA A 1 163 ? -12.080 -23.012 0.390 1.00 29.11 163 ALA A N 1
ATOM 1226 C CA . ALA A 1 163 ? -12.681 -21.814 0.966 1.00 29.11 163 ALA A CA 1
ATOM 1227 C C . ALA A 1 163 ? -11.648 -21.037 1.793 1.00 29.11 163 ALA A C 1
ATOM 1229 O O . ALA A 1 163 ? -11.275 -21.457 2.887 1.00 29.11 163 ALA A O 1
ATOM 1230 N N . THR A 1 164 ? -11.238 -19.869 1.300 1.00 30.75 164 THR A N 1
ATOM 1231 C CA . THR A 1 164 ? -10.424 -18.914 2.062 1.00 30.75 164 THR A CA 1
ATOM 1232 C C . THR A 1 164 ? -11.235 -17.632 2.245 1.00 30.75 164 THR A C 1
ATOM 1234 O O . THR A 1 164 ? -11.546 -16.929 1.285 1.00 30.75 164 THR A O 1
ATOM 1237 N N . SER A 1 165 ? -11.672 -17.383 3.487 1.00 29.81 165 SER A N 1
ATOM 1238 C CA . SER A 1 165 ? -12.539 -16.259 3.858 1.00 29.81 165 SER A CA 1
ATOM 1239 C C . SER A 1 165 ? -11.755 -14.979 3.865 1.00 29.81 165 SER A C 1
ATOM 1241 O O . SER A 1 165 ? -11.107 -14.664 4.864 1.00 29.81 165 SER A O 1
ATOM 1243 N N . THR A 1 166 ? -11.929 -14.189 2.826 1.00 31.64 166 THR A N 1
ATOM 1244 C CA . THR A 1 166 ? -11.406 -12.853 2.854 1.00 31.64 166 THR A CA 1
ATOM 1245 C C . THR A 1 166 ? -12.224 -11.943 1.889 1.00 31.64 166 THR A C 1
ATOM 1247 O O . THR A 1 166 ? -12.827 -12.404 0.921 1.00 31.64 166 THR A O 1
ATOM 1250 N N . ARG A 1 167 ? -12.464 -10.667 2.227 1.00 28.67 167 ARG A N 1
ATOM 1251 C CA . ARG A 1 167 ? -13.453 -9.814 1.523 1.00 28.67 167 ARG A CA 1
ATOM 1252 C C . ARG A 1 167 ? -12.792 -9.033 0.380 1.00 28.67 167 ARG A C 1
ATOM 1254 O O . ARG A 1 167 ? -11.776 -8.389 0.600 1.00 28.67 167 ARG A O 1
ATOM 1261 N N . SER A 1 168 ? -13.415 -9.021 -0.801 1.00 30.52 168 SER A N 1
ATOM 1262 C CA . SER A 1 168 ? -13.240 -7.970 -1.814 1.00 30.52 168 SER A CA 1
ATOM 1263 C C . SER A 1 168 ? -14.504 -7.804 -2.662 1.00 30.52 168 SER A C 1
ATOM 1265 O O . SER A 1 168 ? -15.030 -8.778 -3.199 1.00 30.52 168 SER A O 1
ATOM 1267 N N . ARG A 1 169 ? -14.977 -6.558 -2.765 1.00 27.19 169 ARG A N 1
ATOM 1268 C CA . ARG A 1 169 ? -15.270 -5.870 -4.034 1.00 27.19 169 ARG A CA 1
ATOM 1269 C C . ARG A 1 169 ? -15.083 -4.360 -3.774 1.00 27.19 169 ARG A C 1
ATOM 1271 O O . ARG A 1 169 ? -15.518 -3.919 -2.709 1.00 27.19 169 ARG A O 1
ATOM 1278 N N . PRO A 1 170 ? -14.423 -3.584 -4.653 1.00 45.69 170 PRO A N 1
ATOM 1279 C CA . PRO A 1 170 ? -14.095 -2.188 -4.371 1.00 45.69 170 PRO A CA 1
ATOM 1280 C C . PRO A 1 170 ? -15.257 -1.256 -4.745 1.00 45.69 170 PRO A C 1
ATOM 1282 O O . PRO A 1 170 ? -15.842 -1.405 -5.819 1.00 45.69 170 PRO A O 1
ATOM 1285 N N . PRO A 1 171 ? -15.550 -0.250 -3.914 1.00 29.92 171 PRO A N 1
ATOM 1286 C CA . PRO A 1 171 ? -15.870 1.090 -4.375 1.00 29.92 171 PRO A CA 1
ATOM 1287 C C . PRO A 1 171 ? -14.741 2.041 -3.942 1.00 29.92 171 PRO A C 1
ATOM 1289 O O . PRO A 1 171 ? -13.933 1.662 -3.102 1.00 29.92 171 PRO A O 1
ATOM 1292 N N . VAL A 1 172 ? -14.658 3.217 -4.574 1.00 33.62 172 VAL A N 1
ATOM 1293 C CA . VAL A 1 172 ? -13.978 4.459 -4.133 1.00 33.62 172 VAL A CA 1
ATOM 1294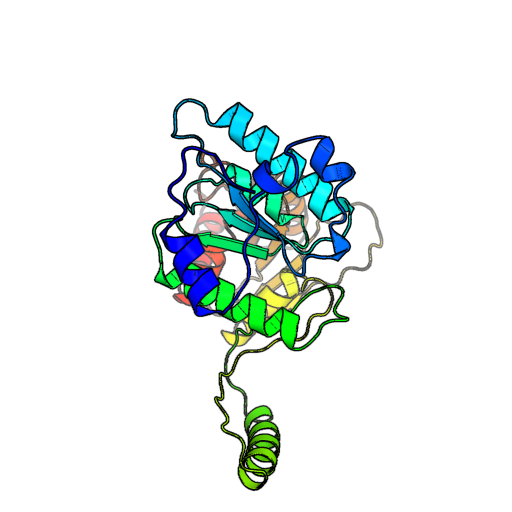 C C . VAL A 1 172 ? -13.160 4.304 -2.846 1.00 33.62 172 VAL A C 1
ATOM 1296 O O . VAL A 1 172 ? -13.774 3.992 -1.830 1.00 33.62 172 VAL A O 1
ATOM 1299 N N . GLU A 1 173 ? -11.830 4.516 -2.890 1.00 39.12 173 GLU A N 1
ATOM 1300 C CA . GLU A 1 173 ? -10.931 4.453 -1.717 1.00 39.12 173 GLU A CA 1
ATOM 1301 C C . GLU A 1 173 ? -11.700 4.764 -0.426 1.00 39.12 173 GLU A C 1
ATOM 1303 O O . GLU A 1 173 ? -12.224 5.879 -0.313 1.00 39.12 173 GLU A O 1
ATOM 1308 N N . PRO A 1 174 ? -11.870 3.799 0.505 1.00 48.59 174 PRO A N 1
ATOM 1309 C CA . PRO A 1 174 ? -12.630 4.069 1.709 1.00 48.59 174 PRO A CA 1
ATOM 1310 C C . PRO A 1 174 ? -11.980 5.271 2.368 1.00 48.59 174 PRO A C 1
ATOM 1312 O O . PRO A 1 174 ? -10.779 5.247 2.655 1.00 48.59 174 PRO A O 1
ATOM 1315 N N . ASN A 1 175 ? -12.774 6.327 2.549 1.00 72.06 175 ASN A N 1
ATOM 1316 C CA . ASN A 1 175 ? -12.349 7.508 3.269 1.00 72.06 175 ASN A CA 1
ATOM 1317 C C . ASN A 1 175 ? -11.725 6.995 4.567 1.00 72.06 175 ASN A C 1
ATOM 1319 O O . ASN A 1 175 ? -12.387 6.281 5.317 1.00 72.06 175 ASN A O 1
ATOM 1323 N N . VAL A 1 176 ? -10.438 7.264 4.789 1.00 83.31 176 VAL A N 1
ATOM 1324 C CA . VAL A 1 176 ? -9.688 6.764 5.951 1.00 83.31 176 VAL A CA 1
ATOM 1325 C C . VAL A 1 176 ? -10.490 6.944 7.245 1.00 83.31 176 VAL A C 1
ATOM 1327 O O . VAL A 1 176 ? -10.471 6.063 8.104 1.00 83.31 176 VAL A O 1
ATOM 1330 N N . ALA A 1 177 ? -11.251 8.039 7.338 1.00 85.19 177 ALA A N 1
ATOM 1331 C CA . ALA A 1 177 ? -12.178 8.319 8.427 1.00 85.19 177 ALA A CA 1
ATOM 1332 C C . ALA A 1 177 ? -13.216 7.211 8.653 1.00 85.19 177 ALA A C 1
ATOM 1334 O O . ALA A 1 177 ? -13.402 6.791 9.784 1.00 85.19 177 ALA A O 1
ATOM 1335 N N . GLU A 1 178 ? -13.855 6.704 7.598 1.00 88.31 178 GLU A N 1
ATOM 1336 C CA . GLU A 1 178 ? -14.879 5.652 7.669 1.00 88.31 178 GLU A CA 1
ATOM 1337 C C . GLU A 1 178 ? -14.289 4.328 8.163 1.00 88.31 178 GLU A C 1
ATOM 1339 O O . GLU A 1 178 ? -14.871 3.635 8.996 1.00 88.31 178 GLU A O 1
ATOM 1344 N N . ARG A 1 179 ? -13.083 3.981 7.698 1.00 88.69 179 ARG A N 1
ATOM 1345 C CA . ARG A 1 179 ? -12.409 2.768 8.170 1.00 88.69 179 ARG A CA 1
ATOM 134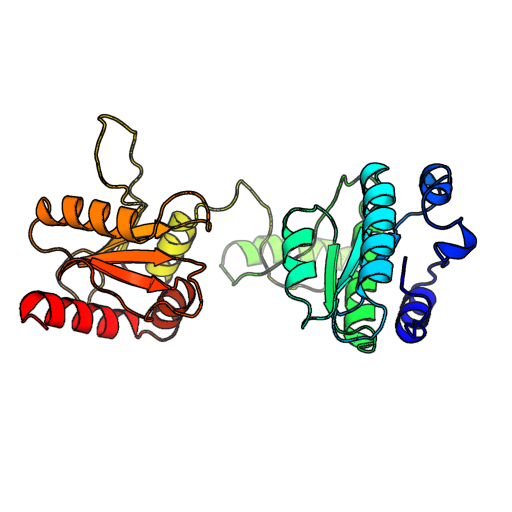6 C C . ARG A 1 179 ? -11.970 2.897 9.626 1.00 88.69 179 ARG A C 1
ATOM 1348 O O . ARG A 1 179 ? -12.045 1.918 10.365 1.00 88.69 179 ARG A O 1
ATOM 1355 N N . LEU A 1 180 ? -11.510 4.080 10.026 1.00 90.75 180 LEU A N 1
ATOM 1356 C CA . LEU A 1 180 ? -11.128 4.357 11.404 1.00 90.75 180 LEU A CA 1
ATOM 1357 C C . LEU A 1 180 ? -12.344 4.359 12.339 1.00 90.75 180 LEU A C 1
ATOM 1359 O O . LEU A 1 180 ? -12.285 3.757 13.405 1.00 90.75 180 LEU A O 1
ATOM 1363 N N . GLU A 1 181 ? -13.452 4.964 11.916 1.00 93.81 181 GLU A N 1
ATOM 1364 C CA . GLU A 1 181 ? -14.745 4.943 12.608 1.00 93.81 181 GLU A CA 1
ATOM 1365 C C . GLU A 1 181 ? -15.216 3.506 12.850 1.00 93.81 181 GLU A C 1
ATOM 1367 O O . GLU A 1 181 ? -15.477 3.129 13.993 1.00 93.81 181 GLU A O 1
ATOM 1372 N N . GLN A 1 182 ? -15.232 2.671 11.805 1.00 92.12 182 GLN A N 1
ATOM 1373 C CA . GLN A 1 182 ? -15.601 1.262 11.938 1.00 92.12 182 GLN A CA 1
ATOM 1374 C C . GLN A 1 182 ? -14.679 0.520 12.915 1.00 92.12 182 GLN A C 1
ATOM 1376 O O . GLN A 1 182 ? -15.153 -0.254 13.743 1.00 92.12 182 GLN A O 1
ATOM 1381 N N . LEU A 1 183 ? -13.369 0.771 12.849 1.00 92.50 183 LEU A N 1
ATOM 1382 C CA . LEU A 1 183 ? -12.398 0.121 13.726 1.00 92.50 183 LEU A CA 1
ATOM 1383 C C . LEU A 1 183 ? -12.607 0.510 15.197 1.00 92.50 183 LEU A C 1
ATOM 1385 O O . LEU A 1 183 ? -12.495 -0.339 16.079 1.00 92.50 183 LEU A O 1
ATOM 1389 N N . LEU A 1 184 ? -12.944 1.771 15.472 1.00 94.00 184 LEU A N 1
ATOM 1390 C CA . LEU A 1 184 ? -13.292 2.230 16.818 1.00 94.00 184 LEU A CA 1
ATOM 1391 C C . LEU A 1 184 ? -14.597 1.580 17.304 1.00 94.00 184 LEU A C 1
ATOM 1393 O O . LEU A 1 184 ? -14.641 1.069 18.426 1.00 94.00 184 LEU A O 1
ATOM 1397 N N . HIS A 1 185 ? -15.622 1.509 16.453 1.00 93.81 185 HIS A N 1
ATOM 1398 C CA . HIS A 1 185 ? -16.880 0.835 16.779 1.00 93.81 185 HIS A CA 1
ATOM 1399 C C . HIS A 1 185 ? -16.701 -0.649 17.099 1.00 93.81 185 HIS A C 1
ATOM 1401 O O . HIS A 1 185 ? -17.265 -1.129 18.084 1.00 93.81 185 HIS A O 1
ATOM 1407 N N . ASP A 1 186 ? -15.872 -1.362 16.335 1.00 92.75 186 ASP A N 1
ATOM 1408 C CA . ASP A 1 186 ? -15.564 -2.778 16.569 1.00 92.75 186 ASP A CA 1
ATOM 1409 C C . ASP A 1 186 ? -14.898 -3.010 17.941 1.00 92.75 186 ASP A C 1
ATOM 1411 O O . ASP A 1 186 ? -14.942 -4.113 18.488 1.00 92.75 186 ASP A O 1
ATOM 1415 N N . ARG A 1 187 ? -14.312 -1.961 18.532 1.00 92.62 187 ARG A N 1
ATOM 1416 C CA . ARG A 1 187 ? -13.718 -1.961 19.878 1.00 92.62 187 ARG A CA 1
ATOM 1417 C C . ARG A 1 187 ? -14.639 -1.375 20.953 1.00 92.62 187 ARG A C 1
ATOM 1419 O O . ARG A 1 187 ? -14.197 -1.166 22.080 1.00 92.62 187 ARG A O 1
ATOM 1426 N N . GLY A 1 188 ? -15.908 -1.119 20.631 1.00 93.00 188 GLY A N 1
ATOM 1427 C CA . GLY A 1 188 ? -16.886 -0.544 21.557 1.00 93.00 188 GLY A CA 1
ATOM 1428 C C . GLY A 1 188 ? -16.654 0.937 21.865 1.00 93.00 188 GLY A C 1
ATOM 1429 O O . GLY A 1 188 ? -17.149 1.436 22.875 1.00 93.00 188 GLY A O 1
ATOM 1430 N N . ILE A 1 189 ? -15.894 1.642 21.025 1.00 93.75 189 ILE A N 1
ATOM 1431 C CA . ILE A 1 189 ? -15.657 3.082 21.141 1.00 93.75 189 ILE A CA 1
ATOM 1432 C C . ILE A 1 189 ? -16.697 3.793 20.273 1.00 93.75 189 ILE A C 1
ATOM 1434 O O . ILE A 1 189 ? -16.862 3.478 19.094 1.00 93.75 189 ILE A O 1
ATOM 1438 N N . ALA A 1 190 ? -17.425 4.743 20.860 1.00 91.06 190 ALA A N 1
ATOM 1439 C CA . ALA A 1 190 ? -18.409 5.525 20.126 1.00 91.06 190 ALA A CA 1
ATOM 1440 C C . ALA A 1 190 ? -17.673 6.522 19.229 1.00 91.06 190 ALA A C 1
ATOM 1442 O O . ALA A 1 190 ? -17.043 7.450 19.731 1.00 91.06 190 ALA A O 1
ATOM 1443 N N . ALA A 1 191 ? -17.731 6.317 17.920 1.00 92.62 191 ALA A N 1
ATOM 1444 C CA . ALA A 1 191 ? -17.174 7.215 16.925 1.00 92.62 191 ALA A CA 1
ATOM 1445 C C . ALA A 1 191 ? -18.298 7.769 16.046 1.00 92.62 191 ALA A C 1
ATOM 1447 O O . ALA A 1 191 ? -19.336 7.136 15.873 1.00 92.62 191 ALA A O 1
ATOM 1448 N N . GLN A 1 192 ? -18.108 8.980 15.547 1.00 89.12 192 GLN A N 1
ATOM 1449 C CA . GLN A 1 192 ? -18.996 9.614 14.595 1.00 89.12 192 GLN A CA 1
ATOM 1450 C C . GLN A 1 192 ? -18.146 10.392 13.604 1.00 89.12 192 GLN A C 1
ATOM 1452 O O . GLN A 1 192 ? -17.408 11.315 13.964 1.00 89.12 192 GLN A O 1
ATOM 1457 N N . ARG A 1 193 ? -18.266 10.040 12.331 1.00 87.94 193 ARG A N 1
ATOM 1458 C CA . ARG A 1 193 ? -17.696 10.843 11.259 1.00 87.94 193 ARG A CA 1
ATOM 1459 C C . ARG A 1 193 ? -18.449 12.161 11.129 1.00 87.94 193 ARG A C 1
ATOM 1461 O O . ARG A 1 193 ? -19.676 12.193 11.005 1.00 87.94 193 ARG A O 1
ATOM 1468 N N . GLU A 1 194 ? -17.706 13.261 11.092 1.00 78.75 194 GLU A N 1
ATOM 1469 C CA . GLU A 1 194 ? -18.303 14.569 10.858 1.00 78.75 194 GLU A CA 1
ATOM 1470 C C . GLU A 1 194 ? -18.409 14.817 9.348 1.00 78.75 194 GLU A C 1
ATOM 1472 O O . GLU A 1 194 ? -17.449 15.157 8.657 1.00 78.75 194 GLU A O 1
ATOM 1477 N N . VAL A 1 195 ? -19.599 14.597 8.788 1.00 58.56 195 VAL A N 1
ATOM 1478 C CA . VAL A 1 195 ? -19.876 14.894 7.378 1.00 58.56 195 VAL A CA 1
ATOM 1479 C C . VAL A 1 195 ? -20.188 16.385 7.256 1.00 58.56 195 VAL A C 1
ATOM 1481 O O . VAL A 1 195 ? -21.345 16.787 7.366 1.00 58.56 195 VAL A O 1
ATOM 1484 N N . ARG A 1 196 ? -19.177 17.238 7.044 1.00 59.91 196 ARG A N 1
ATOM 1485 C CA . ARG A 1 196 ? -19.438 18.669 6.818 1.00 59.91 196 ARG A CA 1
ATOM 1486 C C . ARG A 1 196 ? -19.657 19.016 5.352 1.00 59.91 196 ARG A C 1
ATOM 1488 O O . ARG A 1 196 ? -18.756 18.969 4.520 1.00 59.91 196 ARG A O 1
ATOM 1495 N N . THR A 1 197 ? -20.872 19.489 5.089 1.00 41.22 197 THR A N 1
ATOM 1496 C CA . THR A 1 197 ? -21.205 20.411 4.004 1.00 41.22 197 THR A CA 1
ATOM 1497 C C . THR A 1 197 ? -20.471 21.729 4.239 1.00 41.22 197 THR A C 1
ATOM 1499 O O . THR A 1 197 ? -20.710 22.406 5.239 1.00 41.22 197 THR A O 1
ATOM 1502 N N . THR A 1 198 ? -19.577 22.107 3.333 1.00 42.31 198 THR A N 1
ATOM 1503 C CA . THR A 1 198 ? -18.835 23.372 3.345 1.00 42.31 198 THR A CA 1
ATOM 1504 C C . THR A 1 198 ? -19.780 24.573 3.221 1.00 42.31 198 THR A C 1
ATOM 1506 O O . THR A 1 198 ? -20.001 25.123 2.147 1.00 42.31 198 THR A O 1
ATOM 1509 N N . ARG A 1 199 ? -20.353 25.032 4.335 1.0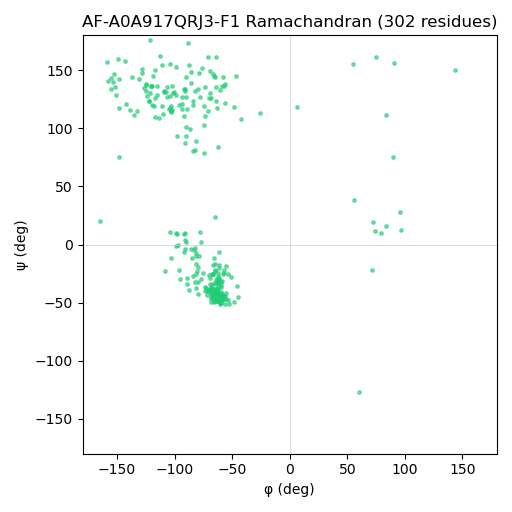0 38.72 199 ARG A N 1
ATOM 1510 C CA . ARG A 1 199 ? -20.953 26.366 4.433 1.00 38.72 199 ARG A CA 1
ATOM 1511 C C . ARG A 1 199 ? -20.109 27.180 5.408 1.00 38.72 199 ARG A C 1
ATOM 1513 O O . ARG A 1 199 ? -20.182 26.959 6.604 1.00 38.72 199 ARG A O 1
ATOM 1520 N N . HIS A 1 200 ? -19.371 28.144 4.853 1.00 40.16 200 HIS A N 1
ATOM 1521 C CA . HIS A 1 200 ? -18.633 29.228 5.525 1.00 40.16 200 HIS A CA 1
ATOM 1522 C C . HIS A 1 200 ? -17.170 28.953 5.932 1.00 40.16 200 HIS A C 1
ATOM 1524 O O . HIS A 1 200 ? -16.816 28.834 7.098 1.00 40.16 200 HIS A O 1
ATOM 1530 N N . GLY A 1 201 ? -16.293 28.971 4.925 1.00 46.75 201 GLY A N 1
ATOM 1531 C CA . GLY A 1 201 ? -15.184 29.935 4.829 1.00 46.75 201 GLY A CA 1
ATOM 1532 C C . GLY A 1 201 ? -13.966 29.849 5.756 1.00 46.75 201 GLY A C 1
ATOM 1533 O O . GLY A 1 201 ? -12.939 30.390 5.368 1.00 46.75 201 GLY A O 1
ATOM 1534 N N . ASN A 1 202 ? -14.018 29.221 6.934 1.00 46.62 202 ASN A N 1
ATOM 1535 C CA . ASN A 1 202 ? -12.828 29.119 7.801 1.00 46.62 202 ASN A CA 1
ATOM 1536 C C . ASN A 1 202 ? -12.928 28.082 8.941 1.00 46.62 202 ASN A C 1
ATOM 1538 O O . ASN A 1 202 ? -12.220 28.188 9.941 1.00 46.62 202 ASN A O 1
ATOM 1542 N N . SER A 1 203 ? -13.821 27.092 8.847 1.00 52.72 203 SER A N 1
ATOM 1543 C CA . SER A 1 203 ? -13.936 26.063 9.887 1.00 52.72 203 SER A CA 1
ATOM 1544 C C . SER A 1 203 ? -12.816 25.029 9.752 1.00 52.72 203 SER A C 1
ATOM 1546 O O . SER A 1 203 ? -12.666 24.450 8.674 1.00 52.72 203 SER A O 1
ATOM 1548 N N . GLY A 1 204 ? -12.071 24.774 10.834 1.00 59.00 204 GLY A N 1
ATOM 1549 C CA . GLY A 1 204 ? -11.129 23.653 10.923 1.00 59.00 204 GLY A CA 1
ATOM 1550 C C . GLY A 1 204 ? -11.758 22.344 10.433 1.00 59.00 204 GLY A C 1
ATOM 1551 O O . GLY A 1 204 ? -12.969 22.139 10.566 1.00 59.00 204 GLY A O 1
ATOM 1552 N N . ARG A 1 205 ? -10.949 21.497 9.793 1.00 76.12 205 ARG A N 1
ATOM 1553 C CA . ARG A 1 205 ? -11.418 20.259 9.171 1.00 76.12 205 ARG A CA 1
ATOM 1554 C C . ARG A 1 205 ? -11.342 19.132 10.195 1.00 76.12 205 ARG A C 1
ATOM 1556 O O . ARG A 1 205 ? -10.310 18.499 10.349 1.00 76.12 205 ARG A O 1
ATOM 1563 N N . ILE A 1 206 ? -12.445 18.894 10.893 1.00 86.69 206 ILE A N 1
ATOM 1564 C CA . ILE A 1 206 ? -12.607 17.678 11.688 1.00 86.69 206 ILE A CA 1
ATOM 1565 C C . ILE A 1 206 ? -13.104 16.583 10.753 1.00 86.69 206 ILE A C 1
ATOM 1567 O O . ILE A 1 206 ? -14.129 16.750 10.092 1.00 86.69 206 ILE A O 1
ATOM 1571 N N . ASP A 1 207 ? -12.376 15.474 10.685 1.00 88.69 207 ASP A N 1
ATOM 1572 C CA . ASP A 1 207 ? -12.786 14.316 9.892 1.00 88.69 207 ASP A CA 1
ATOM 1573 C C . ASP A 1 207 ? -13.524 13.282 10.761 1.00 88.69 207 ASP A C 1
ATOM 1575 O O . ASP A 1 207 ? -14.396 12.563 10.267 1.00 88.69 207 ASP A O 1
ATOM 1579 N N . LEU A 1 208 ? -13.203 13.208 12.059 1.00 91.81 208 LEU A N 1
ATOM 1580 C CA . LEU A 1 208 ? -13.771 12.226 12.980 1.00 91.81 208 LEU A CA 1
ATOM 1581 C C . LEU A 1 208 ? -13.873 12.780 14.409 1.00 91.81 208 LEU A C 1
ATOM 1583 O O . LEU A 1 208 ? -12.981 13.478 14.886 1.00 91.81 208 LEU A O 1
ATOM 1587 N N . ILE A 1 209 ? -14.950 12.425 15.106 1.00 93.06 209 ILE A N 1
ATOM 1588 C CA . ILE A 1 209 ? -15.131 12.665 16.539 1.00 93.06 209 ILE A CA 1
ATOM 1589 C C . ILE A 1 209 ? -15.332 11.310 17.206 1.00 93.06 209 ILE A C 1
ATOM 1591 O O . ILE A 1 209 ? -16.078 10.480 16.692 1.00 93.06 209 ILE A O 1
ATOM 1595 N N . PHE A 1 210 ? -14.701 11.058 18.349 1.00 94.75 210 PHE A N 1
ATOM 1596 C CA . PHE A 1 210 ? -15.012 9.857 19.124 1.00 94.75 210 PHE A CA 1
ATOM 1597 C C . PHE A 1 210 ? -14.977 10.095 20.633 1.00 94.75 210 PHE A C 1
ATOM 1599 O O . PHE A 1 210 ? -14.341 11.024 21.126 1.00 94.75 210 PHE A O 1
ATOM 1606 N N . SER A 1 211 ? -15.662 9.232 21.376 1.00 93.50 211 SER A N 1
ATOM 1607 C CA . SER A 1 211 ? -15.704 9.217 22.836 1.00 93.50 211 SER A CA 1
ATOM 1608 C C . SER A 1 211 ? -15.231 7.861 23.336 1.00 93.50 211 SER A C 1
ATOM 1610 O O . SER A 1 211 ? -15.775 6.817 22.973 1.00 93.50 211 SER A O 1
ATOM 1612 N N . HIS A 1 212 ? -14.205 7.875 24.180 1.00 94.31 212 HIS A N 1
ATOM 1613 C CA . HIS A 1 212 ? -13.607 6.664 24.724 1.00 94.31 212 HIS A CA 1
ATOM 1614 C C . HIS A 1 212 ? -13.985 6.510 26.207 1.00 94.31 212 HIS A C 1
ATOM 1616 O O . HIS A 1 212 ? -13.750 7.444 26.960 1.00 94.31 212 HIS A O 1
ATOM 1622 N N . PRO A 1 213 ? -14.465 5.346 26.693 1.00 91.94 213 PRO A N 1
ATOM 1623 C CA . PRO A 1 213 ? -15.020 5.200 28.053 1.00 91.94 213 PRO A CA 1
ATOM 1624 C C . PRO A 1 213 ? -14.095 5.591 29.217 1.00 91.94 213 PRO A C 1
ATOM 1626 O O . PRO A 1 213 ? -14.546 5.839 30.329 1.00 91.94 213 PRO A O 1
ATOM 1629 N N . GLN A 1 214 ? -12.781 5.595 28.984 1.00 91.88 214 GLN A N 1
ATOM 1630 C CA . GLN A 1 214 ? -11.773 5.965 29.985 1.00 91.88 214 GLN A CA 1
ATOM 1631 C C . GLN A 1 214 ? -11.479 7.472 30.074 1.00 91.88 214 GLN A C 1
ATOM 1633 O O . GLN A 1 214 ? -10.672 7.868 30.920 1.00 91.88 214 GLN A O 1
ATOM 1638 N N . ILE A 1 215 ? -12.081 8.283 29.203 1.00 91.38 215 ILE A N 1
ATOM 1639 C CA . ILE A 1 215 ? -12.015 9.745 29.222 1.00 91.38 215 ILE A CA 1
ATOM 1640 C C . ILE A 1 215 ? -13.432 10.317 29.094 1.00 91.38 215 ILE A C 1
ATOM 1642 O O . ILE A 1 215 ? -14.287 9.787 28.398 1.00 91.38 215 ILE A O 1
ATOM 1646 N N . ASP A 1 216 ? -13.683 11.399 29.808 1.00 89.44 216 ASP A N 1
ATOM 1647 C CA . ASP A 1 216 ? -14.970 12.087 29.920 1.00 89.44 216 ASP A CA 1
ATOM 1648 C C . ASP A 1 216 ? -15.155 13.198 28.877 1.00 89.44 216 ASP A C 1
ATOM 1650 O O . ASP A 1 216 ? -16.165 13.898 28.875 1.00 89.44 216 ASP A O 1
ATOM 1654 N N . THR A 1 217 ? -14.189 13.349 27.974 1.00 89.19 217 THR A N 1
ATOM 1655 C CA . THR A 1 217 ? -14.177 14.373 26.934 1.00 89.19 217 THR A CA 1
ATOM 1656 C C . THR A 1 217 ? -14.170 13.735 25.544 1.00 89.19 217 THR A C 1
ATOM 1658 O O . THR A 1 217 ? -13.578 12.666 25.353 1.00 89.19 217 THR A O 1
ATOM 1661 N N . PRO A 1 218 ? -14.833 14.354 24.551 1.00 91.94 218 PRO A N 1
ATOM 1662 C CA . PRO A 1 218 ? -14.704 13.913 23.172 1.00 91.94 218 PRO A CA 1
ATOM 1663 C C . PRO A 1 218 ? -13.263 14.090 22.674 1.00 91.94 218 PRO A C 1
ATOM 1665 O O . PRO A 1 218 ? -12.461 14.833 23.240 1.00 91.94 218 PRO A O 1
ATOM 1668 N N . VAL A 1 219 ? -12.923 13.384 21.604 1.00 94.38 219 VAL A N 1
ATOM 1669 C CA . VAL A 1 219 ? -11.653 13.524 20.897 1.00 94.38 219 VAL A CA 1
ATOM 1670 C C . VAL A 1 219 ? -11.963 13.940 19.471 1.00 94.38 219 VAL A C 1
ATOM 1672 O O . VAL A 1 219 ? -12.651 13.216 18.751 1.00 94.38 219 VAL A O 1
ATOM 1675 N N . PHE A 1 220 ? -11.458 15.105 19.078 1.00 93.50 220 PHE A N 1
ATOM 1676 C CA . PHE A 1 220 ? -11.562 15.615 17.715 1.00 93.50 220 PHE A CA 1
ATOM 1677 C C . PHE A 1 220 ? -10.349 15.171 16.911 1.00 93.50 220 PHE A C 1
ATOM 1679 O O . PHE A 1 220 ? -9.218 15.323 17.368 1.00 93.50 220 PHE A O 1
ATOM 1686 N N . VAL A 1 221 ? -10.579 14.638 15.717 1.00 93.38 221 VAL A N 1
ATOM 1687 C CA . VAL A 1 221 ? -9.532 14.063 14.879 1.00 93.38 221 VAL A CA 1
ATOM 1688 C C . VAL A 1 221 ? -9.519 14.729 13.508 1.00 93.38 221 VAL A C 1
ATOM 1690 O O . VAL A 1 221 ? -10.536 14.759 12.812 1.00 93.38 221 VAL A O 1
ATOM 1693 N N . GLU A 1 222 ? -8.344 15.206 13.108 1.00 91.69 222 GLU A N 1
ATOM 1694 C CA . GLU A 1 222 ? -8.037 15.634 11.740 1.00 91.69 222 GLU A CA 1
ATOM 1695 C C . GLU A 1 222 ? -7.073 14.627 11.095 1.00 91.69 222 GLU A C 1
ATOM 1697 O O . GLU A 1 222 ? -6.074 14.218 11.697 1.00 91.69 222 GLU A O 1
ATOM 1702 N N . LEU A 1 223 ? -7.386 14.192 9.873 1.00 89.94 223 LEU A N 1
ATOM 1703 C CA . LEU A 1 223 ? -6.637 13.183 9.130 1.00 89.94 223 LEU A CA 1
ATOM 1704 C C . LEU A 1 223 ? -5.805 13.831 8.021 1.00 89.94 223 LEU A C 1
ATOM 1706 O O . LEU A 1 223 ? -6.331 14.351 7.036 1.00 89.94 223 LEU A O 1
ATOM 1710 N N . LEU A 1 224 ? -4.484 13.709 8.122 1.00 87.19 224 LEU A N 1
ATOM 1711 C CA . LEU A 1 224 ? -3.558 14.133 7.076 1.00 87.19 224 LEU A CA 1
ATOM 1712 C C . LEU A 1 224 ? -3.298 12.983 6.099 1.00 87.19 224 LEU A C 1
ATOM 1714 O O . LEU A 1 224 ? -2.510 12.071 6.369 1.00 87.19 224 LEU A O 1
ATOM 1718 N N . SER A 1 225 ? -3.964 13.040 4.945 1.00 72.25 225 SER A N 1
ATOM 1719 C CA . SER A 1 225 ? -3.720 12.151 3.806 1.00 72.25 225 SER A CA 1
ATOM 1720 C C . SER A 1 225 ? -2.723 12.809 2.842 1.00 72.25 225 SER A C 1
ATOM 1722 O O . SER A 1 225 ? -2.990 13.862 2.279 1.00 72.25 225 SER A O 1
ATOM 1724 N N . GLY A 1 226 ? -1.551 12.191 2.665 1.00 61.91 226 GLY A N 1
ATOM 1725 C CA . GLY A 1 226 ? -0.537 12.625 1.696 1.00 61.91 226 GLY A CA 1
ATOM 1726 C C . GLY A 1 226 ? 0.505 13.630 2.214 1.00 61.91 226 GLY A C 1
ATOM 1727 O O . GLY A 1 226 ? 0.293 14.361 3.175 1.00 61.91 226 GLY A O 1
ATOM 1728 N N . LEU A 1 227 ? 1.667 13.645 1.550 1.00 49.53 227 LEU A N 1
ATOM 1729 C CA . LEU A 1 227 ? 2.785 14.568 1.815 1.00 49.53 227 LEU A CA 1
ATOM 1730 C C . LEU A 1 227 ? 2.574 15.969 1.209 1.00 49.53 227 LEU A C 1
ATOM 1732 O O . LEU A 1 227 ? 3.367 16.861 1.496 1.00 49.53 227 LEU A O 1
ATOM 1736 N N . GLN A 1 228 ? 1.557 16.163 0.357 1.00 50.00 228 GLN A N 1
ATOM 1737 C CA . GLN A 1 228 ? 1.440 17.371 -0.470 1.00 50.00 228 GLN A CA 1
ATOM 1738 C C . GLN A 1 228 ? 0.332 18.357 -0.083 1.00 50.00 228 GLN A C 1
ATOM 1740 O O . GLN A 1 228 ? 0.485 19.533 -0.394 1.00 50.00 228 GLN A O 1
ATOM 1745 N N . ASP A 1 229 ? -0.734 17.959 0.618 1.00 54.72 229 ASP A N 1
ATOM 1746 C CA . ASP A 1 229 ? -1.917 18.835 0.650 1.00 54.72 229 ASP A CA 1
ATOM 1747 C C . ASP A 1 229 ? -1.946 19.872 1.781 1.00 54.72 229 ASP A C 1
ATOM 1749 O O . ASP A 1 229 ? -2.480 20.959 1.571 1.00 54.72 229 ASP A O 1
ATOM 1753 N N . LYS A 1 230 ? -1.333 19.630 2.950 1.00 63.91 230 LYS A N 1
ATOM 1754 C CA . LYS A 1 230 ? -1.238 20.623 4.042 1.00 63.91 230 LYS A CA 1
ATOM 1755 C C . LYS A 1 230 ? -0.036 20.347 4.957 1.00 63.91 230 LYS A C 1
ATOM 1757 O O . LYS A 1 230 ? 0.126 19.213 5.406 1.00 63.91 230 LYS A O 1
ATOM 1762 N N . PRO A 1 231 ? 0.779 21.359 5.321 1.00 78.75 231 PRO A N 1
ATOM 1763 C CA . PRO A 1 231 ? 1.803 21.193 6.350 1.00 78.75 231 PRO A CA 1
ATOM 1764 C C . PRO A 1 231 ? 1.165 20.765 7.677 1.00 78.75 231 PRO A C 1
ATOM 1766 O O . PRO A 1 231 ? 0.173 21.360 8.093 1.00 78.75 231 PRO A O 1
ATOM 1769 N N . LYS A 1 232 ? 1.762 19.794 8.379 1.00 84.94 232 LYS A N 1
ATOM 1770 C CA . LYS A 1 232 ? 1.318 19.334 9.712 1.00 84.94 232 LYS A CA 1
ATOM 1771 C C . LYS A 1 232 ? 0.996 20.495 10.666 1.00 84.94 232 LYS A C 1
ATOM 1773 O O . LYS A 1 232 ? -0.071 20.512 11.268 1.00 84.94 232 LYS A O 1
ATOM 1778 N N . ALA A 1 233 ? 1.868 21.504 10.708 1.00 84.94 233 ALA A N 1
ATOM 1779 C CA . ALA A 1 233 ? 1.695 22.696 11.540 1.00 84.94 233 ALA A CA 1
ATOM 1780 C C . ALA A 1 233 ? 0.399 23.472 11.239 1.00 84.94 233 ALA A C 1
ATOM 1782 O O . ALA A 1 233 ? -0.190 24.076 12.131 1.00 84.94 233 ALA A O 1
ATOM 1783 N N . HIS A 1 234 ? -0.062 23.456 9.986 1.00 85.56 234 HIS A N 1
ATOM 1784 C CA . HIS A 1 234 ? -1.302 24.113 9.592 1.00 85.56 234 HIS A CA 1
ATOM 1785 C C . HIS A 1 234 ? -2.533 23.364 10.116 1.00 85.56 234 HIS A C 1
ATOM 1787 O O . HIS A 1 234 ? -3.433 24.007 10.649 1.00 85.56 234 HIS A O 1
ATOM 1793 N N . ALA A 1 235 ? -2.556 22.030 10.022 1.00 86.94 235 ALA A N 1
ATOM 1794 C CA . ALA A 1 235 ? -3.624 21.211 10.604 1.00 86.94 235 ALA A CA 1
ATOM 1795 C C . ALA A 1 235 ? -3.643 21.316 12.135 1.00 86.94 235 ALA A C 1
ATOM 1797 O O . ALA A 1 235 ? -4.686 21.567 12.728 1.00 86.94 235 ALA A O 1
ATOM 1798 N N . GLU A 1 236 ? -2.475 21.257 12.782 1.00 89.94 236 GLU A N 1
ATOM 1799 C CA . GLU A 1 236 ? -2.365 21.465 14.231 1.00 89.94 236 GLU A CA 1
ATOM 1800 C C . GLU A 1 236 ? -2.931 22.833 14.652 1.00 89.94 236 GLU A C 1
ATOM 1802 O O . GLU A 1 236 ? -3.706 22.915 15.605 1.00 89.94 236 GLU A O 1
ATOM 1807 N N . ALA A 1 237 ? -2.608 23.905 13.918 1.00 88.88 237 ALA A N 1
ATOM 1808 C CA . ALA A 1 237 ? -3.129 25.244 14.191 1.00 88.88 237 ALA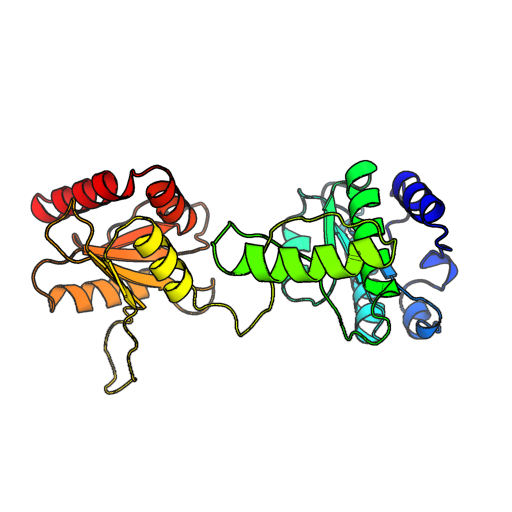 A CA 1
ATOM 1809 C C . ALA A 1 237 ? -4.647 25.363 13.946 1.00 88.88 237 ALA A C 1
ATOM 1811 O O . ALA A 1 237 ? -5.343 26.005 14.739 1.00 88.88 237 ALA A O 1
ATOM 1812 N N . GLN A 1 238 ? -5.166 24.744 12.878 1.00 87.19 238 GLN A N 1
ATOM 1813 C CA . GLN A 1 238 ? -6.598 24.721 12.553 1.00 87.19 238 GLN A CA 1
ATOM 1814 C C . GLN A 1 238 ? -7.403 23.971 13.614 1.00 87.19 238 GLN A C 1
ATOM 1816 O O . GLN A 1 238 ? -8.395 24.500 14.123 1.00 87.19 238 GLN A O 1
ATOM 1821 N N . LEU A 1 239 ? -6.947 22.779 13.995 1.00 89.56 239 LEU A N 1
ATOM 1822 C CA . LEU A 1 239 ? -7.565 21.979 15.043 1.00 89.56 239 LEU A CA 1
ATOM 1823 C C . LEU A 1 239 ? -7.498 22.688 16.401 1.00 89.56 239 LEU A C 1
ATOM 1825 O O . LEU A 1 239 ? -8.483 22.709 17.137 1.00 89.56 239 LEU A O 1
ATOM 1829 N N . ALA A 1 240 ? -6.380 23.350 16.715 1.00 89.88 240 ALA A N 1
ATOM 1830 C CA . ALA A 1 240 ? -6.251 24.130 17.945 1.00 89.88 240 ALA A CA 1
ATOM 1831 C C . ALA A 1 240 ? -7.249 25.295 17.983 1.00 89.88 240 ALA A C 1
ATOM 1833 O 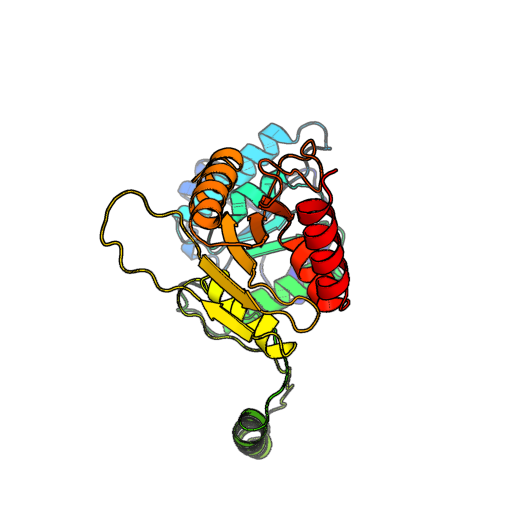O . ALA A 1 240 ? -7.887 25.538 19.007 1.00 89.88 240 ALA A O 1
ATOM 1834 N N . GLN A 1 241 ? -7.435 25.999 16.862 1.00 88.12 241 GLN A N 1
ATOM 1835 C CA . GLN A 1 241 ? -8.444 27.053 16.758 1.00 88.12 241 GLN A CA 1
ATOM 1836 C C . GLN A 1 241 ? -9.863 26.512 16.931 1.00 88.12 241 GLN A C 1
ATOM 1838 O O . GLN A 1 241 ? -10.661 27.141 17.624 1.00 88.12 241 GLN A O 1
ATOM 1843 N N . TYR A 1 242 ? -10.164 25.356 16.341 1.00 87.38 242 TYR A N 1
ATOM 1844 C CA . TYR A 1 242 ? -11.455 24.694 16.496 1.00 87.38 242 TYR A CA 1
ATOM 1845 C C . TYR A 1 242 ? -11.734 24.346 17.967 1.00 87.38 242 TYR A C 1
ATOM 1847 O O . TYR A 1 242 ? -12.754 24.742 18.524 1.00 87.38 242 TYR A O 1
ATOM 1855 N N . ILE A 1 243 ? -10.780 23.695 18.633 1.00 88.62 243 ILE A N 1
ATOM 1856 C CA . ILE A 1 243 ? -10.917 23.231 20.021 1.00 88.62 243 ILE A CA 1
ATOM 1857 C C . ILE A 1 243 ? -10.954 24.376 21.033 1.00 88.62 243 ILE A C 1
ATOM 1859 O O . ILE A 1 243 ? -11.575 24.243 22.082 1.00 88.62 243 ILE A O 1
ATOM 1863 N N . ARG A 1 244 ? -10.321 25.522 20.759 1.00 86.81 244 ARG A N 1
ATOM 1864 C CA . ARG A 1 244 ? -10.462 26.698 21.636 1.00 86.81 244 ARG A CA 1
ATOM 1865 C C . ARG A 1 244 ? -11.906 27.194 21.722 1.00 86.81 244 ARG A C 1
ATOM 1867 O O . ARG A 1 244 ? -12.279 27.736 22.759 1.00 86.81 244 ARG A O 1
ATOM 1874 N N . ASN A 1 245 ? -12.699 26.980 20.673 1.00 83.50 245 ASN A N 1
ATOM 1875 C CA . ASN A 1 245 ? -14.114 27.344 20.650 1.00 83.50 245 ASN A CA 1
ATOM 1876 C C . ASN A 1 245 ? -15.000 26.263 21.299 1.00 83.50 245 ASN A C 1
ATOM 1878 O O . ASN A 1 245 ? -16.046 26.588 21.852 1.00 83.50 245 ASN A O 1
ATOM 1882 N N . GLU A 1 246 ? -14.558 25.003 21.284 1.00 78.81 246 GLU A N 1
ATOM 1883 C CA . GLU A 1 246 ? -15.252 23.855 21.878 1.00 78.81 246 GLU A CA 1
ATOM 1884 C C . GLU A 1 246 ? -14.674 23.528 23.269 1.00 78.81 246 GLU A C 1
ATOM 1886 O O . GLU A 1 246 ? -13.673 22.818 23.415 1.00 78.81 246 GLU A O 1
ATOM 1891 N N . SER A 1 247 ? -15.292 24.088 24.313 1.00 66.81 247 SER A N 1
ATOM 1892 C CA . SER A 1 247 ? -14.864 23.993 25.718 1.00 66.81 247 SER A CA 1
ATOM 1893 C C . SER A 1 247 ? -14.401 22.586 26.145 1.00 66.81 247 SER A C 1
ATOM 1895 O O . SER A 1 247 ? -15.218 21.706 26.392 1.00 66.81 247 SER A O 1
ATOM 1897 N N . GLY A 1 248 ? -13.086 22.414 26.340 1.00 61.34 248 GLY A N 1
ATOM 1898 C CA . GLY A 1 248 ? -12.525 21.311 27.137 1.00 61.34 248 GLY A CA 1
ATOM 1899 C C . GLY A 1 248 ? -12.063 20.064 26.381 1.00 61.34 248 GLY A C 1
ATOM 1900 O O . GLY A 1 248 ? -12.053 18.986 26.969 1.00 61.34 248 GLY A O 1
ATOM 1901 N N . THR A 1 249 ? -11.652 20.187 25.117 1.00 81.75 249 THR A N 1
ATOM 1902 C CA . THR A 1 249 ? -11.474 18.995 24.271 1.00 81.75 249 THR A CA 1
ATOM 1903 C C . THR A 1 249 ? -10.026 18.650 23.907 1.00 81.75 249 THR A C 1
ATOM 1905 O O . THR A 1 249 ? -9.156 19.519 23.897 1.00 81.75 249 THR A O 1
ATOM 1908 N N . ILE A 1 250 ? -9.774 17.363 23.627 1.00 92.81 250 ILE A N 1
ATOM 1909 C CA . ILE A 1 250 ? -8.511 16.835 23.089 1.00 92.81 250 ILE A CA 1
ATOM 1910 C C . ILE A 1 250 ? -8.585 16.837 21.560 1.00 92.81 250 ILE A C 1
ATOM 1912 O O . ILE A 1 250 ? -9.568 16.370 20.982 1.00 92.81 250 ILE A O 1
ATOM 1916 N N . GLY A 1 251 ? -7.530 17.325 20.911 1.00 93.75 251 GLY A N 1
ATOM 1917 C CA . GLY A 1 251 ? -7.350 17.261 19.465 1.00 93.75 251 GLY A CA 1
ATOM 1918 C C . GLY A 1 251 ? -6.254 16.290 19.083 1.00 93.75 251 GLY A C 1
ATOM 1919 O O . GLY A 1 251 ? -5.154 16.367 19.629 1.00 93.75 251 GLY A O 1
ATOM 1920 N N . LEU A 1 252 ? -6.537 15.414 18.126 1.00 94.75 252 LEU A N 1
ATOM 1921 C CA . LEU A 1 252 ? -5.560 14.536 17.503 1.00 94.75 252 LEU A CA 1
ATOM 1922 C C . LEU A 1 252 ? -5.405 14.869 16.020 1.00 94.75 252 LEU A C 1
ATOM 1924 O O . LEU A 1 252 ? -6.377 14.883 15.271 1.00 94.75 252 LEU A O 1
ATOM 1928 N N . VAL A 1 253 ? -4.167 15.063 15.584 1.00 92.69 253 VAL A N 1
ATOM 1929 C CA . VAL A 1 253 ? -3.811 15.069 14.163 1.00 92.69 253 VAL A CA 1
ATOM 1930 C C . VAL A 1 253 ? -3.156 13.732 13.842 1.00 92.69 253 VAL A C 1
ATOM 1932 O O . VAL A 1 253 ? -2.085 13.415 14.369 1.00 92.69 253 VAL A O 1
ATOM 1935 N N . LEU A 1 254 ? -3.799 12.935 12.987 1.00 92.12 254 LEU A N 1
ATOM 1936 C CA . LEU A 1 254 ? -3.266 11.644 12.550 1.00 92.12 254 LEU A CA 1
ATOM 1937 C C . LEU A 1 254 ? -2.595 11.790 11.189 1.00 92.12 254 LEU A C 1
ATOM 1939 O O . LEU A 1 254 ? -3.201 12.291 10.243 1.00 92.12 254 LEU A O 1
ATOM 1943 N N . TYR A 1 255 ? -1.357 11.317 11.072 1.00 88.38 255 TYR A N 1
ATOM 1944 C CA . TYR A 1 255 ? -0.575 11.403 9.836 1.00 88.38 255 TYR A CA 1
ATOM 1945 C C . TYR A 1 255 ? -0.008 10.041 9.425 1.00 88.38 255 TYR A C 1
ATOM 1947 O O . TYR A 1 255 ? 0.338 9.215 10.266 1.00 88.38 255 TYR A O 1
ATOM 1955 N N . TYR A 1 256 ? 0.122 9.808 8.118 1.00 82.31 256 TYR A N 1
ATOM 1956 C CA . TYR A 1 256 ? 0.676 8.557 7.581 1.00 82.31 256 TYR A CA 1
ATOM 1957 C C . TYR A 1 256 ? 2.197 8.575 7.433 1.00 82.31 256 TYR A C 1
ATOM 1959 O O . TYR A 1 256 ? 2.847 7.578 7.723 1.00 82.31 256 TYR A O 1
ATOM 1967 N N . ASN A 1 257 ? 2.761 9.709 7.007 1.00 70.69 257 ASN A N 1
ATOM 1968 C CA . ASN A 1 257 ? 4.183 9.852 6.711 1.00 70.69 257 ASN A CA 1
ATOM 1969 C C . ASN A 1 257 ? 4.696 11.165 7.312 1.00 70.69 257 ASN A C 1
ATOM 1971 O O . ASN A 1 257 ? 4.332 12.238 6.833 1.00 70.69 257 ASN A O 1
ATOM 1975 N N . LEU A 1 258 ? 5.550 11.091 8.334 1.00 62.78 258 LEU A N 1
ATOM 1976 C CA . LEU A 1 258 ? 6.412 12.214 8.715 1.00 62.78 258 LEU A CA 1
ATOM 1977 C C . LEU A 1 258 ? 7.849 11.957 8.245 1.00 62.78 258 LEU A C 1
ATOM 1979 O O . LEU A 1 258 ? 8.247 10.799 8.097 1.00 62.78 258 LEU A O 1
ATOM 1983 N N . PRO A 1 259 ? 8.650 13.018 8.038 1.00 54.28 259 PRO A N 1
ATOM 1984 C CA . PRO A 1 259 ? 10.091 12.872 7.929 1.00 54.28 259 PRO A CA 1
ATOM 1985 C C . PRO A 1 259 ? 10.644 12.221 9.213 1.00 54.28 259 PRO A C 1
ATOM 1987 O O . PRO A 1 259 ? 10.162 12.542 10.302 1.00 54.28 259 PRO A O 1
ATOM 1990 N N . PRO A 1 260 ? 11.678 11.366 9.118 1.00 51.19 260 PRO A N 1
ATOM 1991 C CA . PRO A 1 260 ? 12.234 10.596 10.241 1.00 51.19 260 PRO A CA 1
ATOM 1992 C C . PRO A 1 260 ? 12.806 11.438 11.400 1.00 51.19 260 PRO A C 1
ATOM 1994 O O . PRO A 1 260 ? 13.195 10.886 12.421 1.00 51.19 260 PRO A O 1
ATOM 1997 N N . SER A 1 261 ? 12.872 12.762 11.255 1.00 52.78 261 SER A N 1
ATOM 1998 C CA . SER A 1 261 ? 13.389 13.710 12.247 1.00 52.78 261 SER A CA 1
ATOM 1999 C C . SER A 1 261 ? 12.313 14.409 13.087 1.00 52.78 261 SER A C 1
ATOM 2001 O O . SER A 1 261 ? 12.651 15.215 13.953 1.00 52.78 261 SER A O 1
ATOM 2003 N N . ALA A 1 262 ? 11.024 14.143 12.854 1.00 55.69 262 ALA A N 1
ATOM 2004 C CA . ALA A 1 262 ? 9.970 14.714 13.684 1.00 55.69 262 ALA A CA 1
ATOM 2005 C C . ALA A 1 262 ? 9.829 13.923 15.001 1.00 55.69 262 ALA A C 1
ATOM 2007 O O . ALA A 1 262 ? 9.772 12.695 14.953 1.00 55.69 262 ALA A O 1
ATOM 2008 N N . PRO A 1 263 ? 9.731 14.585 16.170 1.00 58.41 263 PRO A N 1
ATOM 2009 C CA . PRO A 1 263 ? 9.438 13.891 17.420 1.00 58.41 263 PRO A CA 1
ATOM 2010 C C . PRO A 1 263 ? 8.113 13.123 17.297 1.00 58.41 263 PRO A C 1
ATOM 2012 O O . PRO A 1 263 ? 7.133 13.666 16.775 1.00 58.41 263 PRO A O 1
ATOM 2015 N N . GLU A 1 264 ? 8.090 11.881 17.801 1.00 59.91 264 GLU A N 1
ATOM 2016 C CA . GLU A 1 264 ? 6.933 10.959 17.759 1.00 59.91 264 GLU A CA 1
ATOM 2017 C C . GLU A 1 264 ? 5.642 11.606 18.282 1.00 59.91 264 GLU A C 1
ATOM 2019 O O . GLU A 1 264 ? 4.541 11.281 17.840 1.00 59.91 264 GLU A O 1
ATOM 2024 N N . MET A 1 265 ? 5.787 12.579 19.185 1.00 60.97 265 MET A N 1
ATOM 2025 C CA . MET A 1 265 ? 4.707 13.361 19.762 1.00 60.97 265 MET A CA 1
ATOM 2026 C C . MET A 1 265 ? 5.142 14.827 19.865 1.00 60.97 265 MET A C 1
ATOM 2028 O O . MET A 1 265 ? 6.064 15.168 20.607 1.00 60.97 265 MET A O 1
ATOM 2032 N N . SER A 1 266 ? 4.460 15.707 19.136 1.00 59.66 266 SER A N 1
ATOM 2033 C CA . SER A 1 266 ? 4.623 17.160 19.253 1.00 59.66 266 SER A CA 1
ATOM 2034 C C . SER A 1 266 ? 3.290 17.769 19.658 1.00 59.66 266 SER A C 1
ATOM 2036 O O . SER A 1 266 ? 2.255 17.372 19.123 1.00 59.66 266 SER A O 1
ATOM 2038 N N . ALA A 1 267 ? 3.331 18.710 20.599 1.00 65.25 267 ALA A N 1
ATOM 2039 C CA . ALA A 1 267 ? 2.182 19.505 21.009 1.00 65.25 267 ALA A CA 1
ATOM 2040 C C . ALA A 1 267 ? 2.419 20.945 20.545 1.00 65.25 267 ALA A C 1
ATOM 2042 O O . ALA A 1 267 ? 3.418 21.553 20.928 1.00 65.25 267 ALA A O 1
ATOM 2043 N N . VAL A 1 268 ? 1.540 21.463 19.684 1.00 67.69 268 VAL A N 1
ATOM 2044 C CA . VAL A 1 268 ? 1.578 22.869 19.222 1.00 67.69 268 VAL A CA 1
ATOM 2045 C C . VAL A 1 268 ? 0.766 23.771 20.148 1.00 67.69 268 VAL A C 1
ATOM 2047 O O . VAL A 1 268 ? 1.127 24.917 20.394 1.00 67.69 268 VAL A O 1
ATOM 2050 N N . ASP A 1 269 ? -0.312 23.222 20.692 1.00 77.69 269 ASP A N 1
ATOM 2051 C CA . ASP A 1 269 ? -1.157 23.790 21.736 1.00 77.69 269 ASP A CA 1
ATOM 2052 C C . ASP A 1 269 ? -1.274 22.702 22.817 1.00 77.69 269 ASP A C 1
ATOM 2054 O O . ASP A 1 269 ? -1.208 21.513 22.494 1.00 77.69 269 ASP A O 1
ATOM 2058 N N . ALA A 1 270 ? -1.458 23.063 24.090 1.00 79.06 270 ALA A N 1
ATOM 2059 C CA . ALA A 1 270 ? -1.555 22.098 25.193 1.00 79.06 270 ALA A CA 1
ATOM 2060 C C . ALA A 1 270 ? -2.657 21.042 24.970 1.00 79.06 270 ALA A C 1
ATOM 2062 O O . ALA A 1 270 ? -2.650 19.988 25.606 1.00 79.06 270 ALA A O 1
ATOM 2063 N N . ARG A 1 271 ? -3.605 21.322 24.067 1.00 88.25 271 ARG A N 1
ATOM 2064 C CA . ARG A 1 271 ? -4.769 20.487 23.751 1.00 88.25 271 ARG A CA 1
ATOM 2065 C C . ARG A 1 271 ? -4.657 19.697 22.445 1.00 88.25 271 ARG A C 1
ATOM 2067 O O . ARG A 1 271 ? -5.500 18.831 22.223 1.00 88.25 271 ARG A O 1
ATOM 2074 N N . VAL A 1 272 ? -3.668 19.973 21.586 1.00 92.25 272 VAL A N 1
ATOM 2075 C CA . VAL A 1 272 ? -3.545 19.349 20.254 1.00 92.25 272 VAL A CA 1
ATOM 2076 C C . VAL A 1 272 ? -2.273 18.531 20.140 1.00 92.25 272 VAL A C 1
ATOM 2078 O O . VAL A 1 272 ? -1.169 19.036 20.336 1.00 92.25 272 VAL A O 1
ATOM 2081 N N . TRP A 1 273 ? -2.452 17.273 19.759 1.00 93.06 273 TRP A N 1
ATOM 2082 C CA . TRP A 1 273 ? -1.415 16.261 19.719 1.00 93.06 273 TRP A CA 1
ATOM 2083 C C . TRP A 1 273 ? -1.348 15.620 18.344 1.00 93.06 273 TRP A C 1
ATOM 2085 O O . TRP A 1 273 ? -2.363 15.216 17.787 1.00 93.06 273 TRP A O 1
ATOM 2095 N N . SER A 1 274 ? -0.140 15.469 17.820 1.00 91.88 274 SER A N 1
ATOM 2096 C CA . SER A 1 274 ? 0.080 14.727 16.582 1.00 91.88 274 SER A CA 1
ATOM 2097 C C . SER A 1 274 ? 0.615 13.335 16.867 1.00 91.88 274 SER A C 1
ATOM 2099 O O . SER A 1 274 ? 1.610 13.201 17.579 1.00 91.88 274 SER A O 1
ATOM 2101 N N . VAL A 1 275 ? 0.005 12.314 16.266 1.00 91.50 275 VAL A N 1
ATOM 2102 C CA . VAL A 1 275 ? 0.423 10.909 16.389 1.00 91.50 275 VAL A CA 1
ATOM 2103 C C . VAL A 1 275 ? 0.366 10.223 15.026 1.00 91.50 275 VAL A C 1
ATOM 2105 O O . VAL A 1 275 ? -0.489 10.535 14.196 1.00 91.50 275 VAL A O 1
ATOM 2108 N N . SER A 1 276 ? 1.305 9.313 14.762 1.00 89.50 276 SER A N 1
ATOM 2109 C CA . SER A 1 276 ? 1.289 8.569 13.506 1.00 89.50 276 SER A CA 1
ATOM 2110 C C . SER A 1 276 ? 0.061 7.655 13.460 1.00 89.50 276 SER A C 1
ATOM 2112 O O . SER A 1 276 ? -0.379 7.121 14.482 1.00 89.50 276 SER A O 1
ATOM 2114 N N . MET A 1 277 ? -0.501 7.450 12.270 1.00 90.75 277 MET A N 1
ATOM 2115 C CA . MET A 1 277 ? -1.621 6.527 12.092 1.00 90.75 277 MET A CA 1
ATOM 2116 C C . MET A 1 277 ? -1.227 5.106 12.519 1.00 90.75 277 MET A C 1
ATOM 2118 O O . MET A 1 277 ? -2.039 4.390 13.094 1.00 90.75 277 MET A O 1
ATOM 2122 N N . VAL A 1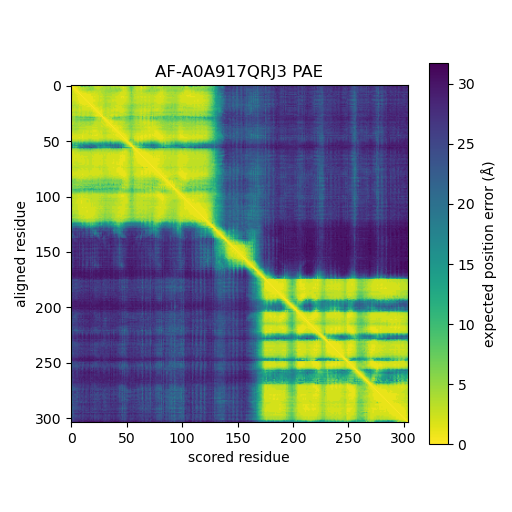 278 ? 0.027 4.710 12.285 1.00 89.44 278 VAL A N 1
ATOM 2123 C CA . VAL A 1 278 ? 0.546 3.393 12.674 1.00 89.44 278 VAL A CA 1
ATOM 2124 C C . VAL A 1 278 ? 0.518 3.222 14.193 1.00 89.44 278 VAL A C 1
ATOM 2126 O O . VAL A 1 278 ? -0.033 2.235 14.678 1.00 89.44 278 VAL A O 1
ATOM 2129 N N . ASP A 1 279 ? 1.024 4.199 14.949 1.00 90.56 279 ASP A N 1
ATOM 2130 C CA . ASP A 1 279 ? 1.042 4.132 16.416 1.00 90.56 279 ASP A CA 1
ATOM 2131 C C . ASP A 1 279 ? -0.363 4.221 17.006 1.00 90.56 279 ASP A C 1
ATOM 2133 O O . ASP A 1 279 ? -0.673 3.552 17.993 1.00 90.56 279 ASP A O 1
ATOM 2137 N N . PHE A 1 280 ? -1.231 5.037 16.404 1.00 94.56 280 PHE A N 1
ATOM 2138 C CA . PHE A 1 280 ? -2.621 5.153 16.830 1.00 94.56 280 PHE A CA 1
ATOM 2139 C C . PHE A 1 280 ? -3.367 3.826 16.659 1.00 94.56 280 PHE A C 1
ATOM 2141 O O . PHE A 1 280 ? -3.999 3.349 17.602 1.00 94.56 280 PHE A O 1
ATOM 2148 N N . LEU A 1 281 ? -3.238 3.191 15.490 1.00 93.00 281 LEU A N 1
ATOM 2149 C CA . LEU A 1 281 ? -3.823 1.877 15.223 1.00 93.00 281 LEU A CA 1
ATOM 2150 C C . LEU A 1 281 ? -3.246 0.806 16.152 1.00 93.00 281 LEU A C 1
ATOM 2152 O O . LEU A 1 281 ? -4.009 0.038 16.734 1.00 93.00 281 LEU A O 1
ATOM 2156 N N . HIS A 1 282 ? -1.930 0.814 16.376 1.00 91.12 282 HIS A N 1
ATOM 2157 C CA . HIS A 1 282 ? -1.290 -0.097 17.322 1.00 91.12 282 HIS A CA 1
ATOM 2158 C C . HIS A 1 282 ? -1.896 0.025 18.728 1.00 91.12 282 HIS A C 1
ATOM 2160 O O . HIS A 1 282 ? -2.231 -0.985 19.338 1.00 91.12 282 HIS A O 1
ATOM 2166 N N . LYS A 1 283 ? -2.124 1.253 19.215 1.00 94.88 283 LYS A N 1
ATOM 2167 C CA . LYS A 1 283 ? -2.746 1.507 20.527 1.00 94.88 283 LYS A CA 1
ATOM 2168 C C . LYS A 1 283 ? -4.193 1.047 20.609 1.00 94.88 283 LYS A C 1
ATOM 2170 O O . LYS A 1 283 ? -4.642 0.647 21.683 1.00 94.88 283 LYS A O 1
ATOM 2175 N N . ILE A 1 284 ? -4.938 1.110 19.509 1.00 94.38 284 ILE A N 1
ATOM 2176 C CA . ILE A 1 284 ? -6.283 0.534 19.473 1.00 94.38 284 ILE A CA 1
ATOM 2177 C C . ILE A 1 284 ? -6.199 -0.990 19.572 1.00 94.38 284 ILE A C 1
ATOM 2179 O O . ILE A 1 284 ? -6.938 -1.603 20.345 1.00 94.38 284 ILE A O 1
ATOM 2183 N N . ASP A 1 285 ? -5.275 -1.600 18.834 1.00 92.81 285 ASP A N 1
ATOM 2184 C CA . ASP A 1 285 ? -5.148 -3.051 18.780 1.00 92.81 285 ASP A CA 1
ATOM 2185 C C . ASP A 1 285 ? -4.673 -3.668 20.095 1.00 92.81 285 ASP A C 1
ATOM 2187 O O . ASP A 1 285 ? -5.199 -4.711 20.497 1.00 92.81 285 ASP A O 1
ATOM 2191 N N . THR A 1 286 ? -3.746 -3.005 20.790 1.00 94.12 286 THR A N 1
ATOM 2192 C CA . THR A 1 286 ? -3.233 -3.427 22.101 1.00 94.12 286 THR A CA 1
ATOM 2193 C C . THR A 1 286 ? -4.144 -3.044 23.270 1.00 94.12 286 THR A C 1
ATOM 2195 O O . THR A 1 286 ? -3.903 -3.472 24.396 1.00 94.12 286 THR A O 1
ATOM 2198 N N . GLY A 1 287 ? -5.199 -2.254 23.036 1.00 94.44 287 GLY A N 1
ATOM 2199 C CA . GLY A 1 287 ? -6.065 -1.732 24.100 1.00 94.44 287 GLY A CA 1
ATOM 2200 C C . GLY A 1 287 ? -5.427 -0.609 24.932 1.00 94.44 287 GLY A C 1
ATOM 2201 O O . GLY A 1 287 ? -5.969 -0.217 25.966 1.00 94.44 287 GLY A O 1
ATOM 2202 N N . GLU A 1 288 ? -4.299 -0.057 24.484 1.00 96.50 288 GLU A N 1
ATOM 2203 C CA . GLU A 1 288 ? -3.585 1.050 25.130 1.00 96.50 288 GLU A CA 1
ATOM 2204 C C . GLU A 1 288 ? -4.144 2.438 24.779 1.00 96.50 288 GLU A C 1
ATOM 2206 O O . GLU A 1 288 ? -3.693 3.446 25.325 1.00 96.50 288 GLU A O 1
ATOM 2211 N N . LEU A 1 289 ? -5.134 2.533 23.883 1.00 96.06 289 LEU A N 1
ATOM 2212 C CA . LEU A 1 289 ? -5.706 3.820 23.479 1.00 96.06 289 LEU A CA 1
ATOM 2213 C C . LEU A 1 289 ? -6.219 4.624 24.687 1.00 96.06 289 LEU A C 1
ATOM 2215 O O . LEU A 1 289 ? -5.980 5.825 24.785 1.00 96.06 289 LEU A O 1
ATOM 2219 N N . GLY A 1 290 ? -6.873 3.973 25.647 1.00 95.62 290 GLY A N 1
ATOM 2220 C CA . GLY A 1 290 ? -7.417 4.654 26.819 1.00 95.62 290 GLY A CA 1
ATOM 2221 C C . GLY A 1 290 ? -6.358 5.228 27.768 1.00 95.62 290 GLY A C 1
ATOM 2222 O O . GLY A 1 290 ? -6.504 6.360 28.238 1.00 95.62 290 GLY A O 1
ATOM 2223 N N . SER A 1 291 ? -5.265 4.497 28.018 1.00 96.12 291 SER A N 1
ATOM 2224 C CA . SER A 1 291 ? -4.151 4.991 28.840 1.00 96.12 291 SER A CA 1
ATOM 2225 C C . SER A 1 291 ? -3.402 6.122 28.132 1.00 96.12 291 SER A C 1
ATOM 2227 O O . SER A 1 291 ? -3.047 7.116 28.768 1.00 96.12 291 SER A O 1
ATOM 2229 N N . PHE A 1 292 ? -3.246 6.018 26.811 1.00 95.50 292 PHE A N 1
ATOM 2230 C CA . PHE A 1 292 ? -2.694 7.070 25.964 1.00 95.50 292 PHE A CA 1
ATOM 2231 C C . PHE A 1 292 ? -3.511 8.366 26.036 1.00 95.50 292 PHE A C 1
ATOM 2233 O O . PHE A 1 292 ? -2.953 9.428 26.319 1.00 95.50 292 PHE A O 1
ATOM 2240 N N . LEU A 1 293 ? -4.831 8.283 25.857 1.00 95.00 293 LEU A N 1
ATOM 2241 C CA . LEU A 1 293 ? -5.719 9.445 25.918 1.00 95.00 293 LEU A CA 1
ATOM 2242 C C . LEU A 1 293 ? -5.774 10.063 27.319 1.00 95.00 293 LEU A C 1
ATOM 2244 O O . LEU A 1 293 ? -5.779 11.285 27.455 1.00 95.00 293 LEU A O 1
ATOM 2248 N N . ARG A 1 294 ? -5.757 9.240 28.376 1.00 94.75 294 ARG A N 1
ATOM 2249 C CA . ARG A 1 294 ? -5.703 9.727 29.763 1.00 94.75 294 ARG A CA 1
ATOM 2250 C C . ARG A 1 294 ? -4.413 10.490 30.043 1.00 94.75 294 ARG A C 1
ATOM 2252 O O . ARG A 1 294 ? -4.460 11.527 30.700 1.00 94.75 294 ARG A O 1
ATOM 2259 N N . ARG A 1 295 ? -3.276 9.993 29.548 1.00 93.94 295 ARG A N 1
ATOM 2260 C CA . ARG A 1 295 ? -1.988 10.684 29.660 1.00 93.94 295 ARG A CA 1
ATOM 2261 C C . ARG A 1 295 ? -2.047 12.045 28.972 1.00 93.94 295 ARG A C 1
ATOM 2263 O O . ARG A 1 295 ? -1.762 13.041 29.623 1.00 93.94 295 ARG A O 1
ATOM 2270 N N . ILE A 1 296 ? -2.509 12.082 27.719 1.00 92.88 296 ILE A N 1
ATOM 2271 C CA . ILE A 1 296 ? -2.712 13.330 26.968 1.00 92.88 296 ILE A CA 1
ATOM 2272 C C . ILE A 1 296 ? -3.578 14.312 27.763 1.00 92.88 296 ILE A C 1
ATOM 2274 O O . ILE A 1 296 ? -3.167 15.443 27.989 1.00 92.88 296 ILE A O 1
ATOM 2278 N N . ARG A 1 297 ? -4.739 13.866 28.257 1.00 91.19 297 ARG A N 1
ATOM 2279 C CA . ARG A 1 297 ? -5.644 14.699 29.058 1.00 91.19 297 ARG A CA 1
ATOM 2280 C C . ARG A 1 297 ? -4.956 15.269 30.298 1.00 91.19 297 ARG A C 1
ATOM 2282 O O . ARG A 1 297 ? -5.107 16.449 30.590 1.00 91.19 297 ARG A O 1
ATOM 2289 N N . ASN A 1 298 ? -4.230 14.437 31.041 1.00 90.69 298 ASN A N 1
ATOM 2290 C CA . ASN A 1 298 ? -3.555 14.865 32.262 1.00 90.69 298 ASN A CA 1
ATOM 2291 C C . ASN A 1 298 ? -2.463 15.903 31.956 1.00 90.69 298 ASN A C 1
ATOM 2293 O O . ASN A 1 298 ? -2.385 16.904 32.660 1.00 90.69 298 ASN A O 1
ATOM 2297 N N . GLU A 1 299 ? -1.683 15.714 30.888 1.00 90.12 299 GLU A N 1
ATOM 2298 C CA . GLU A 1 299 ? -0.696 16.704 30.426 1.00 90.12 299 GLU A CA 1
ATOM 2299 C C . GLU A 1 299 ? -1.370 18.014 29.985 1.00 90.12 299 GLU A C 1
ATOM 2301 O O . GLU A 1 299 ? -0.894 19.104 30.294 1.00 90.12 299 GLU A O 1
ATOM 2306 N N . THR A 1 300 ? -2.527 17.929 29.327 1.00 87.19 300 THR A N 1
ATOM 2307 C CA . THR A 1 300 ? -3.323 19.097 28.938 1.00 87.19 300 THR A CA 1
ATOM 2308 C C . THR A 1 300 ? -3.874 19.876 30.139 1.00 87.19 300 THR A C 1
ATOM 2310 O O . THR A 1 300 ? -3.917 21.105 30.102 1.00 87.19 300 THR A O 1
ATOM 2313 N N . VAL A 1 301 ? -4.331 19.185 31.190 1.00 86.31 301 VAL A N 1
ATOM 2314 C CA . VAL A 1 301 ? -4.957 19.802 32.375 1.00 86.31 301 VAL A CA 1
ATOM 2315 C C . VAL A 1 301 ? -3.920 20.364 33.343 1.00 86.31 301 VAL A C 1
ATOM 2317 O O . VAL A 1 301 ? -4.117 21.450 33.884 1.00 86.31 301 VAL A O 1
ATOM 2320 N N . HIS A 1 302 ? -2.835 19.631 33.582 1.00 85.12 302 HIS A N 1
ATOM 2321 C CA . HIS A 1 302 ? -1.836 19.996 34.587 1.00 85.12 302 HIS A CA 1
ATOM 2322 C C . HIS A 1 302 ? -0.687 20.841 34.029 1.00 85.12 302 HIS A C 1
ATOM 2324 O O . HIS A 1 302 ? 0.113 21.353 34.809 1.00 85.12 302 HIS A O 1
ATOM 2330 N N . GLY A 1 303 ? -0.636 21.031 32.708 1.00 77.12 303 GLY A N 1
ATOM 2331 C CA . GLY A 1 303 ? 0.533 21.586 32.041 1.00 77.12 303 GLY A CA 1
ATOM 2332 C C . GLY A 1 303 ? 1.659 20.554 31.954 1.00 77.12 303 GLY A C 1
ATOM 2333 O O . GLY A 1 303 ? 1.658 19.541 32.656 1.00 77.12 303 GLY A O 1
ATOM 2334 N N . ARG A 1 304 ? 2.601 20.804 31.045 1.00 63.03 304 ARG A N 1
ATOM 2335 C CA . ARG A 1 304 ? 3.860 20.056 30.962 1.00 63.03 304 ARG A CA 1
ATOM 2336 C C . ARG A 1 304 ? 4.881 20.583 31.957 1.00 63.03 304 ARG A C 1
ATOM 2338 O O . ARG A 1 304 ? 4.885 21.815 32.174 1.00 63.03 304 ARG A O 1
#

Organism: NCBI:txid1616106

Radius of gyration: 25.33 Å; Cα contacts (8 Å, |Δi|>4): 384; chains: 1; bounding box: 54×63×68 Å

Nearest PDB structures (foldseek):
  1y88-assembly1_A  TM=6.705E-01  e=3.061E-02  Archaeoglobus fulgidus
  4l4u-assembly1_A-2  TM=3.011E-01  e=1.132E-02  Aquifex aeolicus VF5
  7ohp-assembly1_b  TM=4.356E-01  e=6.052E-01  Saccharomyces cerevisiae S288C
  7ohu-assembly1_b  TM=4.225E-01  e=1.199E+00  Saccharomyces cerevisiae S288C
  7ohv-assembly1_b  TM=3.396E-01  e=5.344E-01  Saccharomyces cerevisiae S288C

Sequence (304 aa):
MAPTFLDLAVLREALDEQNVGVRTSNELGAGLTLAETPLQKFDLGVVVVPTDDSDGTSESRAAILIEAGIAYARGLPLLFIVDPSDRASLQVLSGTKAWTVRARIDNREAIRLHLRLLIQSITRNPDSDFPPVIVHGPPGKGKSELIARLVKDSLEAGNTVIATSTRSRPPVEPNVAERLEQLLHDRGIAAQREVRTTRHGNSGRIDLIFSHPQIDTPVFVELLSGLQDKPKAHAEAQLAQYIRNESGTIGLVLYYNLPPSAPEMSAVDARVWSVSMVDFLHKIDTGELGSFLRRIRNETVHGR

Mean predicted aligned error: 17.84 Å

InterPro domains:
  IPR027417 P-loop containing nucleoside triphosphate hydrolase [G3DSA:3.40.50.300] (105-249)
  IPR027417 P-loop containing nucleoside triphosphate hydrolase [SSF52540] (119-187)

pLDDT: mean 76.11, std 20.17, range [23.78, 96.5]

Secondary structure (DSSP, 8-state):
---TTS--HHHHHHHHTTT-----HHHH-STHHHHHS-GGG-S-EEEEEPPTTSTTHHHHHHHHHHHHHHHHHTT--EEEEE-TT-HHHHHHHTTSSSEEEE--TT-HHHHHHHHHHHHHHHHH-TT-SS-----B----TTHHHHHHHHHHHHHHTT--------B----S---HHHHHHHHHHHTT-EEEE------SS------EEEE-TT-SS-EEEEEE-SSSS--HHHHHHHHHHHHHHSTT-EEEEEES---TTS-SSEEEETTEEEEEHHHHHHHHHTT-HHHHHHHHHHHHHH--

Foldseek 3Di:
DEFPPDDQVLVVVLCVVVVHDDDDCVNQPFDPSLLVGPLVVDQAAEQEADAPPDPPRPVSNVRSVNSVVSCVVVVHAYEYEYALVRPPVCVVCVPDLHHYQHHDSPPNVSSNVVVVVVVVFCVVCVPDSDGDDDFADDDDDPVCVVVVVVVVVQVVVPDDDDDDDGDDDDDDDPPVLNVVCVLCVVLVKHKDADPDDDDDDQQQDFGIWIDDPLDPAIETEDEDDDPPDDDPVVNLVRQVVNVVVVPQYAYEYEYADDDPPDPQWDHPDLRYIYHYPVVCVVCSVVVVNSVVVVVSSCCSVVPD

Solvent-accessible surface area (backbone atoms only — not comparable to full-atom values): 18207 Å² total; per-residue (Å²): 65,60,59,90,87,57,81,50,63,51,54,49,50,43,35,49,79,68,74,48,91,84,80,52,41,73,81,54,34,57,65,75,44,44,73,71,42,75,59,87,82,48,88,64,43,56,35,48,54,73,55,84,90,45,95,76,30,69,66,51,39,51,52,47,50,50,45,48,49,53,41,44,75,72,67,38,46,42,40,37,38,32,39,74,84,43,61,68,62,52,60,68,47,71,82,48,96,53,48,76,44,76,39,50,71,85,42,46,69,61,53,36,53,54,51,54,56,48,54,55,40,46,73,75,41,79,86,54,95,71,87,74,90,77,59,63,53,88,91,62,84,72,54,57,58,58,48,50,51,56,50,48,62,38,49,78,70,74,52,91,83,84,90,76,80,33,54,76,82,88,71,77,80,73,53,65,54,59,57,49,37,50,56,36,43,79,72,76,27,55,49,44,70,51,84,75,79,92,77,70,99,77,71,47,73,56,41,32,37,34,42,45,96,74,48,98,47,53,37,42,28,28,73,50,74,71,93,79,78,69,62,67,70,55,54,51,50,32,47,41,58,47,38,72,74,44,87,80,43,45,32,37,39,35,32,80,75,76,68,94,85,60,68,78,66,51,68,90,42,76,46,25,38,39,40,42,44,67,61,51,51,48,24,56,75,74,64,43,43,49,61,52,52,43,49,50,50,48,40,42,73,72,50,128